Protein AF-A0A8C4J7A1-F1 (afdb_monomer_lite)

Structure (mmCIF, N/CA/C/O backbone):
data_AF-A0A8C4J7A1-F1
#
_entry.id   AF-A0A8C4J7A1-F1
#
loop_
_atom_site.group_PDB
_atom_site.id
_atom_site.type_symbol
_atom_site.label_atom_id
_atom_site.label_alt_id
_atom_site.label_comp_id
_atom_site.label_asym_id
_atom_site.label_entity_id
_atom_site.label_seq_id
_atom_site.pdbx_PDB_ins_code
_atom_site.Cartn_x
_atom_site.Cartn_y
_atom_site.Cartn_z
_atom_site.occupancy
_atom_site.B_iso_or_equiv
_atom_site.auth_seq_id
_atom_site.auth_comp_id
_atom_site.auth_asym_id
_atom_site.auth_atom_id
_atom_site.pdbx_PDB_model_num
ATOM 1 N N . MET A 1 1 ? -33.207 -22.620 -54.381 1.00 36.66 1 MET A N 1
ATOM 2 C CA . MET A 1 1 ? -31.748 -22.823 -54.533 1.00 36.66 1 MET A CA 1
ATOM 3 C C . MET A 1 1 ? -31.022 -21.572 -54.020 1.00 36.66 1 MET A C 1
ATOM 5 O O . MET A 1 1 ? -30.659 -20.717 -54.812 1.00 36.66 1 MET A O 1
ATOM 9 N N . ALA A 1 2 ? -30.916 -21.381 -52.695 1.00 40.78 2 ALA A N 1
ATOM 10 C CA . ALA A 1 2 ? -30.332 -20.157 -52.114 1.00 40.78 2 ALA A CA 1
ATOM 11 C C . ALA A 1 2 ? -29.766 -20.334 -50.682 1.00 40.78 2 ALA A C 1
ATOM 13 O O . ALA A 1 2 ? -29.866 -19.424 -49.867 1.00 40.78 2 ALA A O 1
ATOM 14 N N . GLU A 1 3 ? -29.143 -21.475 -50.361 1.00 38.41 3 GLU A N 1
ATOM 15 C CA . GLU A 1 3 ? -28.539 -21.726 -49.029 1.00 38.41 3 GLU A CA 1
ATOM 16 C C . GLU A 1 3 ? -27.017 -21.979 -49.052 1.00 38.41 3 GLU A C 1
ATOM 18 O O . GLU A 1 3 ? -26.428 -22.391 -48.063 1.00 38.41 3 GLU A O 1
ATOM 23 N N . GLY A 1 4 ? -26.330 -21.675 -50.159 1.00 43.06 4 GLY A N 1
ATOM 24 C CA . GLY A 1 4 ? -24.898 -21.989 -50.315 1.00 43.06 4 GLY A CA 1
ATOM 25 C C . GLY A 1 4 ? -23.891 -20.903 -49.905 1.00 43.06 4 GLY A C 1
ATOM 26 O O . GLY A 1 4 ? -22.694 -21.161 -49.939 1.00 43.06 4 GLY A O 1
ATOM 27 N N . LYS A 1 5 ? -24.313 -19.675 -49.556 1.00 44.91 5 LYS A N 1
ATOM 28 C CA . LYS A 1 5 ? -23.381 -18.524 -49.424 1.00 44.91 5 LYS A CA 1
ATOM 29 C C . LYS A 1 5 ? -23.186 -17.958 -48.010 1.00 44.91 5 LYS A C 1
ATOM 31 O O . LYS A 1 5 ? -22.292 -17.139 -47.823 1.00 44.91 5 LYS A O 1
ATOM 36 N N . LYS A 1 6 ? -23.959 -18.390 -47.004 1.00 44.28 6 LYS A N 1
ATOM 37 C CA . LYS A 1 6 ? -23.909 -17.803 -45.644 1.00 44.28 6 LYS A CA 1
ATOM 38 C C . LYS A 1 6 ? -22.897 -18.464 -44.686 1.00 44.28 6 LYS A C 1
ATOM 40 O O . LYS A 1 6 ? -22.561 -17.860 -43.676 1.00 44.28 6 LYS A O 1
ATOM 45 N N . HIS A 1 7 ? -22.354 -19.643 -45.013 1.00 50.66 7 HIS A N 1
ATOM 46 C CA . HIS A 1 7 ? -21.457 -20.405 -44.121 1.00 50.66 7 HIS A CA 1
ATOM 47 C C . HIS A 1 7 ? -19.951 -20.306 -44.433 1.00 50.66 7 HIS A C 1
ATOM 49 O O . HIS A 1 7 ? -19.137 -20.670 -43.589 1.00 50.66 7 HIS A O 1
ATOM 55 N N . PHE A 1 8 ? -19.556 -19.803 -45.606 1.00 50.25 8 PHE A N 1
ATOM 56 C CA . PHE A 1 8 ? -18.146 -19.799 -46.024 1.00 50.25 8 PHE A CA 1
ATOM 57 C C . PHE A 1 8 ? -17.342 -18.607 -45.475 1.00 50.25 8 PHE A C 1
ATOM 59 O O . PHE A 1 8 ? -16.159 -18.733 -45.174 1.00 50.25 8 PHE A O 1
ATOM 66 N N . TRP A 1 9 ? -17.983 -17.448 -45.302 1.00 51.00 9 TRP A N 1
ATOM 67 C CA . TRP A 1 9 ? -17.280 -16.193 -45.005 1.00 51.00 9 TRP A CA 1
ATOM 68 C C . TRP A 1 9 ? -16.950 -15.970 -43.525 1.00 51.00 9 TRP A C 1
ATOM 70 O O . TRP A 1 9 ? -15.964 -15.304 -43.228 1.00 51.00 9 TRP A O 1
ATOM 80 N N . GLY A 1 10 ? -17.715 -16.541 -42.590 1.00 58.88 10 GLY A N 1
ATOM 81 C CA . GLY A 1 10 ? -17.457 -16.386 -41.149 1.00 58.88 10 GLY A CA 1
ATOM 82 C C . GLY A 1 10 ? -16.081 -16.918 -40.712 1.00 58.88 10 GLY A C 1
ATOM 83 O O . GLY A 1 10 ? -15.334 -16.203 -40.049 1.00 58.88 10 GLY A O 1
ATOM 84 N N . PRO A 1 11 ? -15.688 -18.134 -41.128 1.00 54.44 11 PRO A N 1
ATOM 85 C CA . PRO A 1 11 ? -14.370 -18.680 -40.812 1.00 54.44 11 PRO A CA 1
ATOM 86 C C . PRO A 1 11 ? -13.204 -17.964 -41.529 1.00 54.44 11 PRO A C 1
ATOM 88 O O . PRO A 1 11 ? -12.112 -17.870 -40.974 1.00 54.44 11 PRO A O 1
ATOM 91 N N . VAL A 1 12 ? -13.433 -17.411 -42.728 1.00 59.62 12 VAL A N 1
ATOM 92 C CA . VAL A 1 12 ? -12.446 -16.602 -43.475 1.00 59.62 12 VAL A CA 1
ATOM 93 C C . VAL A 1 12 ? -12.246 -15.223 -42.828 1.00 59.62 12 VAL A C 1
ATOM 95 O O . VAL A 1 12 ? -11.119 -14.741 -42.764 1.00 59.62 12 VAL A O 1
ATOM 98 N N . ALA A 1 13 ? -13.297 -14.621 -42.262 1.00 61.12 13 ALA A N 1
ATOM 99 C CA . ALA A 1 13 ? -13.211 -13.345 -41.545 1.00 61.12 13 ALA A CA 1
ATOM 100 C C . ALA A 1 13 ? -12.326 -13.411 -40.281 1.00 61.12 13 ALA A C 1
ATOM 102 O O . ALA A 1 13 ? -11.710 -12.414 -39.908 1.00 61.12 13 ALA A O 1
ATOM 103 N N . ASN A 1 14 ? -12.190 -14.588 -39.657 1.00 66.38 14 ASN A N 1
ATOM 104 C CA . ASN A 1 14 ? -11.342 -14.768 -38.473 1.00 66.38 14 ASN A CA 1
ATOM 105 C C . ASN A 1 14 ? -9.835 -14.657 -38.774 1.00 66.38 14 ASN A C 1
ATOM 107 O O . ASN A 1 14 ? -9.063 -14.357 -37.865 1.00 66.38 14 ASN A O 1
ATOM 111 N N . TRP A 1 15 ? -9.410 -14.801 -40.037 1.00 71.12 15 TRP A N 1
ATOM 112 C CA . TRP A 1 15 ? -8.002 -14.648 -40.438 1.00 71.12 15 TRP A CA 1
ATOM 113 C C . TRP A 1 15 ? -7.491 -13.201 -40.405 1.00 71.12 15 TRP A C 1
ATOM 115 O O . TRP A 1 15 ? -6.282 -12.984 -40.491 1.00 71.12 15 TRP A O 1
ATOM 125 N N . GLY A 1 16 ? -8.370 -12.212 -40.213 1.00 72.56 16 GLY A N 1
ATOM 126 C CA . GLY A 1 16 ? -7.963 -10.812 -40.074 1.00 72.56 16 GLY A CA 1
ATOM 127 C C . GLY A 1 16 ? -7.001 -10.575 -38.903 1.00 72.56 16 GLY A C 1
ATOM 128 O O . GLY A 1 16 ? -6.047 -9.814 -39.045 1.00 72.56 16 GLY A O 1
ATOM 129 N N . LEU A 1 17 ? -7.196 -11.270 -37.775 1.00 69.31 17 LEU A N 1
ATOM 130 C CA . LEU A 1 17 ? -6.336 -11.144 -36.591 1.00 69.31 17 LEU A CA 1
ATOM 131 C C . LEU A 1 17 ? -4.921 -11.719 -36.821 1.00 69.31 17 LEU A C 1
ATOM 133 O O . LEU A 1 17 ? -3.959 -10.982 -36.601 1.00 69.31 17 LEU A O 1
ATOM 137 N N . PRO A 1 18 ? -4.749 -12.960 -37.327 1.00 74.25 18 PRO A N 1
ATOM 138 C CA . PRO A 1 18 ? -3.436 -13.474 -37.721 1.00 74.25 18 PRO A CA 1
ATOM 139 C C . PRO A 1 18 ? -2.710 -12.599 -38.742 1.00 74.25 18 PRO A C 1
ATOM 141 O O . PRO A 1 18 ? -1.517 -12.355 -38.597 1.00 74.25 18 PRO A O 1
ATOM 144 N N . ILE A 1 19 ? -3.415 -12.101 -39.763 1.00 77.56 19 ILE A N 1
ATOM 145 C CA . ILE A 1 19 ? -2.811 -11.260 -40.805 1.00 77.56 19 ILE A CA 1
ATOM 146 C C . ILE A 1 19 ? -2.353 -9.920 -40.217 1.00 77.56 19 ILE A C 1
ATOM 148 O O . ILE A 1 19 ? -1.247 -9.471 -40.514 1.00 77.56 19 ILE A O 1
ATOM 152 N N . ALA A 1 20 ? -3.155 -9.302 -39.346 1.00 74.44 20 ALA A N 1
ATOM 153 C CA . ALA A 1 20 ? -2.764 -8.086 -38.637 1.00 74.44 20 ALA A CA 1
ATOM 154 C C . ALA A 1 20 ? -1.543 -8.323 -37.733 1.00 74.44 20 ALA A C 1
ATOM 156 O O . ALA A 1 20 ? -0.592 -7.546 -37.781 1.00 74.44 20 ALA A O 1
ATOM 157 N N . ALA A 1 21 ? -1.523 -9.432 -36.984 1.00 70.88 21 ALA A N 1
ATOM 158 C CA . ALA A 1 21 ? -0.388 -9.811 -36.145 1.00 70.88 21 ALA A CA 1
ATOM 159 C C . ALA A 1 21 ? 0.887 -10.048 -36.975 1.00 70.88 21 ALA A C 1
ATOM 161 O O . ALA A 1 21 ? 1.970 -9.611 -36.589 1.00 70.88 21 ALA A O 1
ATOM 162 N N . ILE A 1 22 ? 0.769 -10.675 -38.147 1.00 76.44 22 ILE A N 1
ATOM 163 C CA . ILE A 1 22 ? 1.890 -10.863 -39.075 1.00 76.44 22 ILE A CA 1
ATOM 164 C C . ILE A 1 22 ? 2.375 -9.515 -39.625 1.00 76.44 22 ILE A C 1
ATOM 166 O O . ILE A 1 22 ? 3.576 -9.257 -39.645 1.00 76.44 22 ILE A O 1
ATOM 170 N N . ASN A 1 23 ? 1.467 -8.623 -40.023 1.00 79.12 23 ASN A N 1
ATOM 171 C CA . ASN A 1 23 ? 1.826 -7.306 -40.550 1.00 79.12 23 ASN A CA 1
ATOM 172 C C . ASN A 1 23 ? 2.514 -6.420 -39.494 1.00 79.12 23 ASN A C 1
ATOM 174 O O . ASN A 1 23 ? 3.472 -5.704 -39.789 1.00 79.12 23 ASN A O 1
ATOM 178 N N . ASP A 1 24 ? 2.085 -6.522 -38.237 1.00 72.75 24 ASP A N 1
ATOM 179 C CA . ASP A 1 24 ? 2.710 -5.824 -37.113 1.00 72.75 24 ASP A CA 1
ATOM 180 C C . ASP A 1 24 ? 4.142 -6.313 -36.827 1.00 72.75 24 ASP A C 1
ATOM 182 O O . ASP A 1 24 ? 4.922 -5.597 -36.197 1.00 72.75 24 ASP A O 1
ATOM 186 N N . MET A 1 25 ? 4.560 -7.471 -37.361 1.00 72.69 25 MET A N 1
ATOM 187 C CA . MET A 1 25 ? 5.962 -7.898 -37.284 1.00 72.69 25 MET A CA 1
ATOM 188 C C . MET A 1 25 ? 6.910 -6.968 -38.057 1.00 72.69 25 MET A C 1
ATOM 190 O O . MET A 1 25 ? 8.090 -6.906 -37.724 1.00 72.69 25 MET A O 1
ATOM 194 N N . ASN A 1 26 ? 6.430 -6.181 -39.016 1.00 73.12 26 ASN A N 1
ATOM 195 C CA . ASN A 1 26 ? 7.284 -5.243 -39.751 1.00 73.12 26 ASN A CA 1
ATOM 196 C C . ASN A 1 26 ? 7.438 -3.881 -39.052 1.00 73.12 26 ASN A C 1
ATOM 198 O O . ASN A 1 26 ? 8.241 -3.056 -39.480 1.00 73.12 26 ASN A O 1
ATOM 202 N N . LYS A 1 27 ? 6.695 -3.633 -37.966 1.00 74.69 27 LYS A N 1
ATOM 203 C CA . LYS A 1 27 ? 6.732 -2.364 -37.226 1.00 74.69 27 LYS A CA 1
ATOM 204 C C . LYS A 1 27 ? 7.821 -2.358 -36.147 1.00 74.69 27 LYS A C 1
ATOM 206 O O . LYS A 1 27 ? 8.339 -3.405 -35.741 1.00 74.69 27 LYS A O 1
ATOM 211 N N . SER A 1 28 ? 8.172 -1.153 -35.689 1.00 69.81 28 SER A N 1
ATOM 212 C CA . SER A 1 28 ? 9.155 -0.955 -34.617 1.00 69.81 28 SER A CA 1
ATOM 213 C C . SER A 1 28 ? 8.698 -1.642 -33.317 1.00 69.81 28 SER A C 1
ATOM 215 O O . SER A 1 28 ? 7.540 -1.472 -32.919 1.00 69.81 28 SER A O 1
ATOM 217 N N . PRO A 1 29 ? 9.585 -2.381 -32.620 1.00 63.62 29 PRO A N 1
ATOM 218 C CA . PRO A 1 29 ? 9.253 -3.089 -31.383 1.00 63.62 29 PRO A CA 1
ATOM 219 C C . PRO A 1 29 ? 8.868 -2.170 -30.211 1.00 63.62 29 PRO A C 1
ATOM 221 O O . PRO A 1 29 ? 8.326 -2.653 -29.221 1.00 63.62 29 PRO A O 1
ATOM 224 N N . GLU A 1 30 ? 9.091 -0.857 -30.316 1.00 61.03 30 GLU A N 1
ATOM 225 C CA . GLU A 1 30 ? 8.689 0.140 -29.311 1.00 61.03 30 GLU A CA 1
ATOM 226 C C . GLU A 1 30 ? 7.170 0.325 -29.204 1.00 61.03 30 GLU A C 1
ATOM 228 O O . GLU A 1 30 ? 6.658 0.647 -28.133 1.00 61.03 30 GLU A O 1
ATOM 233 N N . ILE A 1 31 ? 6.443 0.083 -30.298 1.00 66.88 31 ILE A N 1
ATOM 234 C CA . ILE A 1 31 ? 4.983 0.252 -30.380 1.00 66.88 31 ILE A CA 1
ATOM 235 C C . ILE A 1 31 ? 4.258 -0.988 -29.814 1.00 66.88 31 ILE A C 1
ATOM 237 O O . ILE A 1 31 ? 3.060 -0.958 -29.531 1.00 66.88 31 ILE A O 1
ATOM 241 N N . ILE A 1 32 ? 4.982 -2.094 -29.602 1.00 66.00 32 ILE A N 1
ATOM 242 C CA . ILE A 1 32 ? 4.418 -3.371 -29.157 1.00 66.00 32 ILE A CA 1
ATOM 243 C C . ILE A 1 32 ? 4.095 -3.313 -27.655 1.00 66.00 32 ILE A C 1
ATOM 245 O O . ILE A 1 32 ? 4.973 -3.305 -26.786 1.00 66.00 32 ILE A O 1
ATOM 249 N N . SER A 1 33 ? 2.800 -3.322 -27.331 1.00 71.75 33 SER A N 1
ATOM 250 C CA . SER A 1 33 ? 2.312 -3.365 -25.951 1.00 71.75 33 SER A CA 1
ATOM 251 C C . SER A 1 33 ? 2.374 -4.786 -25.384 1.00 71.75 33 SER A C 1
ATOM 253 O O . SER A 1 33 ? 1.525 -5.623 -25.676 1.00 71.75 33 SER A O 1
ATOM 255 N N . GLY A 1 34 ? 3.334 -5.051 -24.492 1.00 70.81 34 GLY A N 1
ATOM 256 C CA . GLY A 1 34 ? 3.502 -6.381 -23.884 1.00 70.81 34 GLY A CA 1
ATOM 257 C C . GLY A 1 34 ? 2.278 -6.895 -23.106 1.00 70.81 34 GLY A C 1
ATOM 258 O O . GLY A 1 3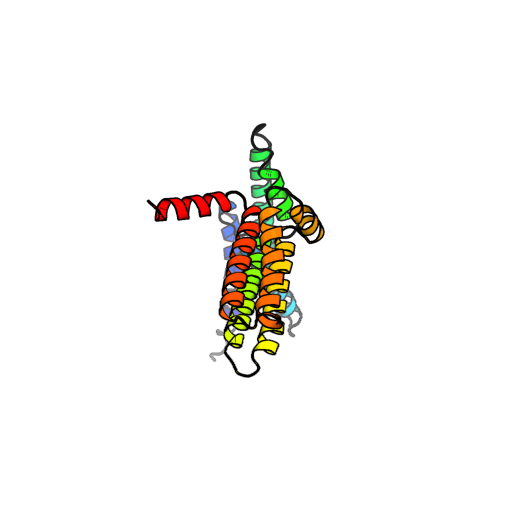4 ? 2.043 -8.099 -23.064 1.00 70.81 34 GLY A O 1
ATOM 259 N N . ARG A 1 35 ? 1.451 -6.000 -22.539 1.00 69.38 35 ARG A N 1
ATOM 260 C CA . ARG A 1 35 ? 0.191 -6.388 -21.868 1.00 69.38 35 ARG A CA 1
ATOM 261 C C . ARG A 1 35 ? -0.854 -6.884 -22.866 1.00 69.38 35 ARG A C 1
ATOM 263 O O . ARG A 1 35 ? -1.588 -7.818 -22.565 1.00 69.38 35 ARG A O 1
ATOM 270 N N . MET A 1 36 ? -0.902 -6.262 -24.043 1.00 76.69 36 MET A N 1
ATOM 271 C CA . MET A 1 36 ? -1.793 -6.662 -25.126 1.00 76.69 36 MET A CA 1
ATOM 272 C C . MET A 1 36 ? -1.356 -8.013 -25.702 1.00 76.69 36 MET A C 1
ATOM 274 O O . MET A 1 36 ? -2.179 -8.916 -25.781 1.00 76.69 36 MET A O 1
ATOM 278 N N . THR A 1 37 ? -0.060 -8.192 -25.987 1.00 77.88 37 THR A N 1
ATOM 279 C CA . THR A 1 37 ? 0.510 -9.462 -26.476 1.00 77.88 37 THR A CA 1
ATOM 280 C C . THR A 1 37 ? 0.190 -10.627 -25.536 1.00 77.88 37 THR A C 1
ATOM 282 O O . THR A 1 37 ? -0.322 -11.652 -25.975 1.00 77.88 37 THR A O 1
ATOM 285 N N . PHE A 1 38 ? 0.390 -10.449 -24.225 1.00 77.06 38 PHE A N 1
ATOM 286 C CA . PHE A 1 38 ? 0.061 -11.477 -23.233 1.00 77.06 38 PHE A CA 1
ATOM 287 C C . PHE A 1 38 ? -1.441 -11.809 -23.194 1.00 77.06 38 PHE A C 1
ATOM 289 O O . PHE A 1 38 ? -1.818 -12.981 -23.196 1.00 77.06 38 PHE A O 1
ATOM 296 N N . ALA A 1 39 ? -2.308 -10.790 -23.210 1.00 76.25 39 ALA A N 1
ATOM 297 C CA . ALA A 1 39 ? -3.756 -10.987 -23.239 1.00 76.25 39 ALA A CA 1
ATOM 298 C C . ALA A 1 39 ? -4.217 -11.736 -24.504 1.00 76.25 39 ALA A C 1
ATOM 300 O O . ALA A 1 39 ? -5.0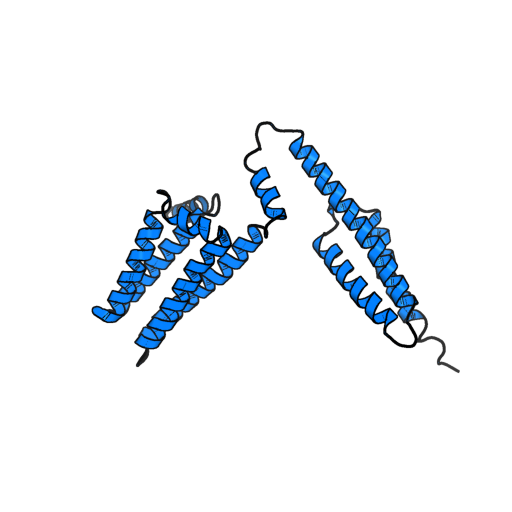51 -12.639 -24.413 1.00 76.25 39 ALA A O 1
ATOM 301 N N . LEU A 1 40 ? -3.644 -11.410 -25.669 1.00 79.00 40 LEU A N 1
ATOM 302 C CA . LEU A 1 40 ? -3.926 -12.089 -26.936 1.00 79.00 40 LEU A CA 1
ATOM 303 C C . LEU A 1 40 ? -3.427 -13.541 -26.960 1.00 79.00 40 LEU A C 1
ATOM 305 O O . LEU A 1 40 ? -4.107 -14.384 -27.553 1.00 79.00 40 LEU A O 1
ATOM 309 N N . CYS A 1 41 ? -2.312 -13.855 -26.294 1.00 82.50 41 CYS A N 1
ATOM 310 C CA . CYS A 1 41 ? -1.854 -15.238 -26.136 1.00 82.50 41 CYS A CA 1
ATOM 311 C C . CYS A 1 41 ? -2.840 -16.062 -25.293 1.00 82.50 41 CYS A C 1
ATOM 313 O O . CYS A 1 41 ? -3.347 -17.096 -25.727 1.00 82.50 41 CYS A O 1
ATOM 315 N N . CYS A 1 42 ? -3.220 -15.564 -24.109 1.00 81.25 42 CYS A N 1
ATOM 316 C CA . CYS A 1 42 ? -4.199 -16.246 -23.253 1.00 81.25 42 CYS A CA 1
ATOM 317 C C . CYS A 1 42 ? -5.557 -16.441 -23.951 1.00 81.25 42 CYS A C 1
ATOM 319 O O . CYS A 1 42 ? -6.185 -17.500 -23.833 1.00 81.25 42 CYS A O 1
ATOM 321 N N . TYR A 1 43 ? -5.998 -15.431 -24.705 1.00 81.69 43 TYR A N 1
ATOM 322 C CA . TYR A 1 43 ? -7.195 -15.507 -25.536 1.00 81.69 43 TYR A CA 1
ATOM 323 C C . TYR A 1 43 ? -7.073 -16.612 -26.599 1.00 81.69 43 TYR A C 1
ATOM 325 O O . TYR A 1 43 ? -7.944 -17.478 -26.690 1.00 81.69 43 TYR A O 1
ATOM 333 N N . SER A 1 44 ? -5.966 -16.652 -27.346 1.00 83.31 44 SER A N 1
ATOM 334 C CA . SER A 1 44 ? -5.748 -17.628 -28.425 1.00 83.31 44 SER A CA 1
ATOM 335 C C . SER A 1 44 ? -5.703 -19.067 -27.910 1.00 83.31 44 SER A C 1
ATOM 337 O O . SER A 1 44 ? -6.378 -19.934 -28.465 1.00 83.31 44 SER A O 1
ATOM 339 N N . LEU A 1 45 ? -5.021 -19.319 -26.789 1.00 86.69 45 LEU A N 1
ATOM 340 C CA . LEU A 1 45 ? -4.965 -20.644 -26.157 1.00 86.69 45 LEU A CA 1
ATOM 341 C C . LEU A 1 45 ? -6.348 -21.149 -25.713 1.00 86.69 45 LEU A C 1
ATOM 343 O O . LEU A 1 45 ? -6.677 -22.328 -25.884 1.00 86.69 45 LEU A O 1
ATOM 347 N N . THR A 1 46 ? -7.184 -20.256 -25.179 1.00 84.00 46 THR A N 1
ATOM 348 C CA . THR A 1 46 ? -8.550 -20.594 -24.750 1.00 84.00 46 THR A CA 1
ATOM 349 C C . THR A 1 46 ? -9.409 -21.016 -25.944 1.00 84.00 46 THR A C 1
ATOM 351 O O . THR A 1 46 ? -10.091 -22.04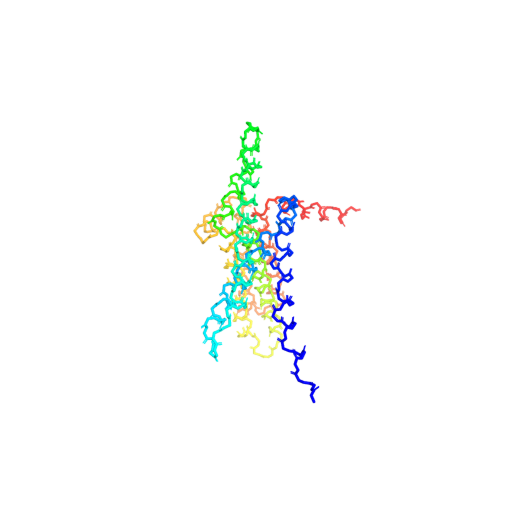5 -25.896 1.00 84.00 46 THR A O 1
ATOM 354 N N . PHE A 1 47 ? -9.324 -20.275 -27.050 1.00 82.19 47 PHE A N 1
ATOM 355 C CA . PHE A 1 47 ? -10.072 -20.579 -28.268 1.00 82.19 47 PHE A CA 1
ATOM 356 C C . PHE A 1 47 ? -9.547 -21.815 -29.006 1.00 82.19 47 PHE A C 1
ATOM 358 O O . PHE A 1 47 ? -10.350 -22.582 -29.536 1.00 82.19 47 PHE A O 1
ATOM 365 N N . MET A 1 48 ? -8.238 -22.086 -28.979 1.00 83.44 48 MET A N 1
ATOM 366 C CA . MET A 1 48 ? -7.676 -23.340 -29.500 1.00 83.44 48 MET A CA 1
ATOM 367 C C . MET A 1 48 ? -8.230 -24.560 -28.754 1.00 83.44 48 MET A C 1
ATOM 369 O O . MET A 1 48 ? -8.623 -25.550 -29.377 1.00 83.44 48 MET A O 1
ATOM 373 N N . ARG A 1 49 ? -8.329 -24.485 -27.419 1.00 84.00 49 ARG A N 1
ATOM 374 C CA . ARG A 1 49 ? -8.933 -25.550 -26.603 1.00 84.00 49 ARG A CA 1
ATOM 375 C C . ARG A 1 49 ? -10.412 -25.749 -26.934 1.00 84.00 49 ARG A C 1
ATOM 377 O O . ARG A 1 49 ? -10.862 -26.890 -27.038 1.00 84.00 49 ARG A O 1
ATOM 384 N N . PHE A 1 50 ? -11.159 -24.659 -27.105 1.00 82.25 50 PHE A N 1
ATOM 385 C CA . PHE A 1 50 ? -12.565 -24.705 -27.507 1.00 82.25 50 PHE A CA 1
ATOM 386 C C . PHE A 1 50 ? -12.741 -25.349 -28.892 1.00 82.25 50 PHE A C 1
ATOM 388 O O . PHE A 1 50 ? -13.505 -26.304 -29.031 1.00 82.25 50 PHE A O 1
ATOM 395 N N . ALA A 1 51 ? -11.964 -24.906 -29.885 1.00 82.44 51 ALA A N 1
ATOM 396 C CA . ALA A 1 51 ? -12.005 -25.403 -31.261 1.00 82.44 51 ALA A CA 1
ATOM 397 C C . ALA A 1 51 ? -11.747 -26.918 -31.368 1.00 82.44 51 ALA A C 1
ATOM 399 O O . ALA A 1 51 ? -12.363 -27.599 -32.190 1.00 82.44 51 ALA A O 1
ATOM 400 N N . TYR A 1 52 ? -10.871 -27.451 -30.510 1.00 80.25 52 TYR A N 1
ATOM 401 C CA . TYR A 1 52 ? -10.574 -28.882 -30.436 1.00 80.25 52 TYR A CA 1
ATOM 402 C C . TYR A 1 52 ? -11.670 -29.704 -29.730 1.00 80.25 52 TYR A C 1
ATOM 404 O O . TYR A 1 52 ? -11.876 -30.877 -30.053 1.00 80.25 52 TYR A O 1
ATOM 412 N N . LYS A 1 53 ? -12.363 -29.116 -28.743 1.00 82.06 53 LYS A N 1
ATOM 413 C CA . LYS A 1 53 ? -13.388 -29.799 -27.933 1.00 82.06 53 LYS A CA 1
ATOM 414 C C . LYS A 1 53 ? -14.758 -29.874 -28.611 1.00 82.06 53 LYS A C 1
ATOM 416 O O . LYS A 1 53 ? -15.453 -30.864 -28.396 1.00 82.06 53 LYS A O 1
ATOM 421 N N . VAL A 1 54 ? -15.138 -28.880 -29.414 1.00 78.44 54 VAL A N 1
ATOM 422 C CA . VAL A 1 54 ? -16.399 -28.892 -30.180 1.00 78.44 54 VAL A CA 1
ATOM 423 C C . VAL A 1 54 ? -16.402 -30.058 -31.179 1.00 78.44 54 VAL A C 1
ATOM 425 O O . VAL A 1 54 ? -15.388 -30.316 -31.824 1.00 78.44 54 VAL A O 1
ATOM 428 N N . GLN A 1 55 ? -17.519 -30.789 -31.283 1.00 79.81 55 GLN A N 1
ATOM 429 C CA . GLN A 1 55 ? -17.713 -31.870 -32.258 1.00 79.81 55 GLN A CA 1
ATOM 430 C C . GLN A 1 55 ? -18.815 -31.485 -33.262 1.00 79.81 55 GLN A C 1
ATOM 432 O O . GLN A 1 55 ? -19.905 -31.125 -32.817 1.00 79.81 55 GLN A O 1
ATOM 437 N N . PRO A 1 56 ? -18.564 -31.573 -34.584 1.00 81.81 56 PRO A N 1
ATOM 438 C CA . PRO A 1 56 ? -17.292 -31.938 -35.222 1.00 81.81 56 PRO A CA 1
ATOM 439 C C . PRO A 1 56 ? -16.193 -30.877 -34.999 1.00 81.81 56 PRO A C 1
ATOM 441 O O . PRO A 1 56 ? -16.483 -29.690 -34.851 1.00 81.81 56 PRO A O 1
ATOM 444 N N . ARG A 1 57 ? -14.924 -31.311 -34.951 1.00 82.19 57 ARG A N 1
ATOM 445 C CA . ARG A 1 57 ? -13.769 -30.445 -34.625 1.00 82.19 57 ARG A CA 1
ATOM 446 C C . ARG A 1 57 ? -13.620 -29.294 -35.618 1.00 82.19 57 ARG A C 1
ATOM 448 O O . ARG A 1 57 ? -13.596 -29.514 -36.828 1.00 82.19 57 ARG A O 1
ATOM 455 N N . ASN A 1 58 ? -13.431 -28.078 -35.105 1.00 81.88 58 ASN A N 1
ATOM 456 C CA . ASN A 1 58 ? -13.274 -26.880 -35.927 1.00 81.88 58 ASN A CA 1
ATOM 457 C C . ASN A 1 58 ? -11.787 -26.560 -36.167 1.00 81.88 58 ASN A C 1
ATOM 459 O O . ASN A 1 58 ? -11.186 -25.721 -35.494 1.00 81.88 58 ASN A O 1
ATOM 463 N N . TRP A 1 59 ? -11.190 -27.245 -37.144 1.00 79.94 59 TRP A N 1
ATOM 464 C CA . TRP A 1 59 ? -9.766 -27.114 -37.478 1.00 79.94 59 TRP A CA 1
ATOM 465 C C . TRP A 1 59 ? -9.372 -25.739 -38.021 1.00 79.94 59 TRP A C 1
ATOM 467 O O . TRP A 1 59 ? -8.237 -25.314 -37.818 1.00 79.94 59 TRP A O 1
ATOM 477 N N . LEU A 1 60 ? -10.291 -25.019 -38.670 1.00 80.56 60 LEU A N 1
ATOM 478 C CA . LEU A 1 60 ? -9.985 -23.698 -39.219 1.00 80.56 60 LEU A CA 1
ATOM 479 C C . LEU A 1 60 ? -9.836 -22.648 -38.110 1.00 80.56 60 LEU A C 1
ATOM 481 O O . LEU A 1 60 ? -8.902 -21.849 -38.132 1.00 80.56 60 LEU A O 1
ATOM 485 N N . LEU A 1 61 ? -10.723 -22.688 -37.108 1.00 78.62 61 LEU A N 1
ATOM 486 C CA . LEU A 1 61 ? -10.616 -21.839 -35.922 1.00 78.62 61 LEU A CA 1
ATOM 487 C C . LEU A 1 61 ? -9.333 -22.158 -35.142 1.00 78.62 61 LEU A C 1
ATOM 489 O O . LEU A 1 61 ? -8.624 -21.248 -34.719 1.00 78.62 61 LEU A O 1
ATOM 493 N N . PHE A 1 62 ? -9.000 -23.446 -35.015 1.00 84.62 62 PHE A N 1
ATOM 494 C CA . PHE A 1 62 ? -7.752 -23.879 -34.391 1.00 84.62 62 PHE A CA 1
ATOM 495 C C . PHE A 1 62 ? -6.519 -23.328 -35.125 1.00 84.62 62 PHE A C 1
ATOM 497 O O . PHE A 1 62 ? -5.658 -22.729 -34.486 1.00 84.62 62 PHE A O 1
ATOM 504 N N . ALA A 1 63 ? -6.455 -23.474 -36.454 1.00 83.75 63 ALA A N 1
ATOM 505 C CA . ALA A 1 63 ? -5.342 -22.982 -37.266 1.00 83.75 63 ALA A CA 1
ATOM 506 C C . ALA A 1 63 ? -5.176 -21.459 -37.158 1.00 83.75 63 ALA A C 1
ATOM 508 O O . ALA A 1 63 ? -4.068 -20.975 -36.955 1.00 83.75 63 ALA A O 1
ATOM 509 N N . CYS A 1 64 ? -6.280 -20.712 -37.201 1.00 84.19 64 CYS A N 1
ATOM 510 C CA . CYS A 1 64 ? -6.278 -19.261 -37.042 1.00 84.19 64 CYS A CA 1
ATOM 511 C C . CYS A 1 64 ? -5.656 -18.825 -35.703 1.00 84.19 64 CYS A C 1
ATOM 513 O O . CYS A 1 64 ? -4.737 -18.006 -35.673 1.00 84.19 64 CYS A O 1
ATOM 515 N N . HIS A 1 65 ? -6.114 -19.386 -34.581 1.00 84.88 65 HIS A N 1
ATOM 516 C CA . HIS A 1 65 ? -5.566 -19.026 -33.270 1.00 84.88 65 HIS A CA 1
ATOM 517 C C . HIS A 1 65 ? -4.143 -19.543 -33.057 1.00 84.88 65 HIS A C 1
ATOM 519 O O . HIS A 1 65 ? -3.362 -18.862 -32.401 1.00 84.88 65 HIS A O 1
ATOM 525 N N . PHE A 1 66 ? -3.778 -20.676 -33.660 1.00 87.50 66 PHE A N 1
ATOM 526 C CA . PHE A 1 66 ? -2.403 -21.166 -33.652 1.00 87.50 66 PHE A CA 1
ATOM 527 C C . PHE A 1 66 ? -1.454 -20.205 -34.381 1.00 87.50 66 PHE A C 1
ATOM 529 O O . PHE A 1 66 ? -0.406 -19.850 -33.848 1.00 87.50 66 PHE A O 1
ATOM 536 N N . THR A 1 67 ? -1.829 -19.714 -35.566 1.00 84.94 67 THR A N 1
ATOM 537 C CA . THR A 1 67 ? -1.026 -18.719 -36.293 1.00 84.94 67 THR A CA 1
ATOM 538 C C . THR A 1 67 ? -0.926 -17.398 -35.527 1.00 84.94 67 THR A C 1
ATOM 540 O O . THR A 1 67 ? 0.156 -16.815 -35.466 1.00 84.94 67 THR A O 1
ATOM 543 N N . ASN A 1 68 ? -2.017 -16.939 -34.900 1.00 83.94 68 ASN A N 1
ATOM 544 C CA . ASN A 1 68 ? -1.982 -15.746 -34.051 1.00 83.94 68 ASN A CA 1
ATOM 545 C C . ASN A 1 68 ? -1.063 -15.936 -32.831 1.00 83.94 68 ASN A C 1
ATOM 547 O O . ASN A 1 68 ? -0.267 -15.052 -32.535 1.00 83.94 68 ASN A O 1
ATOM 551 N N . GLU A 1 69 ? -1.121 -17.092 -32.166 1.00 85.38 69 GLU A N 1
ATOM 552 C CA . GLU A 1 69 ? -0.251 -17.428 -31.032 1.00 85.38 69 GLU A CA 1
ATOM 553 C C . GLU A 1 69 ? 1.229 -17.372 -31.427 1.00 85.38 69 GLU A C 1
ATOM 555 O O . GLU A 1 69 ? 2.023 -16.692 -30.779 1.00 85.38 69 GLU A O 1
ATOM 560 N N . VAL A 1 70 ? 1.599 -18.012 -32.540 1.00 86.12 70 VAL A N 1
ATOM 561 C CA . VAL A 1 70 ? 2.979 -17.999 -33.048 1.00 86.12 70 VAL A CA 1
ATOM 562 C C . VAL A 1 70 ? 3.441 -16.572 -33.360 1.00 86.12 70 VAL A C 1
ATOM 564 O O . VAL A 1 70 ? 4.541 -16.182 -32.963 1.00 86.12 70 VAL A O 1
ATOM 567 N N . ALA A 1 71 ? 2.604 -15.763 -34.015 1.00 83.38 71 ALA A N 1
ATOM 568 C CA . ALA A 1 71 ? 2.934 -14.372 -34.323 1.00 83.38 71 ALA A CA 1
ATOM 569 C C . ALA A 1 71 ? 3.130 -13.524 -33.049 1.00 83.38 71 ALA A C 1
ATOM 571 O O . ALA A 1 71 ? 4.107 -12.777 -32.951 1.00 83.38 71 ALA A O 1
ATOM 572 N N . GLN A 1 72 ? 2.256 -13.674 -32.048 1.00 82.25 72 GLN A N 1
ATOM 573 C CA . GLN A 1 72 ? 2.356 -12.956 -30.771 1.00 82.25 72 GLN A CA 1
ATOM 574 C C . GLN A 1 72 ? 3.597 -13.377 -29.968 1.00 82.25 72 GLN A C 1
ATOM 576 O O . GLN A 1 72 ? 4.272 -12.521 -29.394 1.00 82.25 72 GLN A O 1
ATOM 581 N N . LEU A 1 73 ? 3.968 -14.662 -29.980 1.00 82.31 73 LEU A N 1
ATOM 582 C CA . LEU A 1 73 ? 5.192 -15.149 -29.334 1.00 82.31 73 LEU A CA 1
ATOM 583 C C . LEU A 1 73 ? 6.458 -14.574 -29.986 1.00 82.31 73 LEU A C 1
ATOM 585 O O . LEU A 1 73 ? 7.378 -14.154 -29.282 1.00 82.31 73 LEU A O 1
ATOM 589 N N . ILE A 1 74 ? 6.495 -14.481 -31.320 1.00 83.62 74 ILE A N 1
ATOM 590 C CA . ILE A 1 74 ? 7.611 -13.860 -32.052 1.00 83.62 74 ILE A CA 1
ATOM 591 C C . ILE A 1 74 ? 7.712 -12.364 -31.721 1.00 83.62 74 ILE A C 1
ATOM 593 O O . ILE A 1 74 ? 8.804 -11.857 -31.445 1.00 83.62 74 ILE A O 1
ATOM 597 N N . GLN A 1 75 ? 6.586 -11.646 -31.702 1.00 79.25 75 GLN A N 1
ATOM 598 C CA . GLN A 1 75 ? 6.543 -10.236 -31.304 1.00 79.25 75 GLN A CA 1
ATOM 599 C C . GLN A 1 75 ? 6.986 -10.030 -29.850 1.00 79.25 75 GLN A C 1
ATOM 601 O O . GLN A 1 75 ? 7.787 -9.134 -29.571 1.00 79.25 75 GLN A O 1
ATOM 606 N N . GLY A 1 76 ? 6.534 -10.891 -28.935 1.00 77.38 76 GLY A N 1
ATOM 607 C CA . GLY A 1 76 ? 6.965 -10.904 -27.539 1.00 77.38 76 GLY A CA 1
ATOM 608 C C . GLY A 1 76 ? 8.471 -11.132 -27.401 1.00 77.38 76 GLY A C 1
ATOM 609 O O . GLY A 1 76 ? 9.144 -10.389 -26.688 1.00 77.38 76 GLY A O 1
ATOM 610 N N . GLY A 1 77 ? 9.030 -12.085 -28.153 1.00 79.75 77 GLY A N 1
ATOM 611 C CA . GLY A 1 77 ? 10.472 -12.338 -28.197 1.00 79.75 77 GLY A CA 1
ATOM 612 C C . GLY A 1 77 ? 11.274 -11.129 -28.689 1.00 79.75 77 GLY A C 1
ATOM 613 O O . GLY A 1 77 ? 12.272 -10.749 -28.071 1.00 79.75 77 GLY A O 1
ATOM 614 N N . ARG A 1 78 ? 10.811 -10.458 -29.753 1.00 79.25 78 ARG A N 1
ATOM 615 C CA . ARG A 1 78 ? 11.431 -9.221 -30.265 1.00 79.25 78 ARG A CA 1
ATOM 616 C C . ARG A 1 78 ? 11.379 -8.081 -29.249 1.00 79.25 78 ARG A C 1
ATOM 618 O O . ARG A 1 78 ? 12.367 -7.366 -29.095 1.00 79.25 78 ARG A O 1
ATOM 625 N N . LEU A 1 79 ? 10.269 -7.940 -28.526 1.00 76.62 79 LEU A N 1
ATOM 626 C CA . LEU A 1 79 ? 10.123 -6.946 -27.464 1.00 76.62 79 LEU A CA 1
ATOM 627 C C . LEU A 1 79 ? 11.091 -7.205 -26.301 1.00 76.62 79 LEU A C 1
ATOM 629 O O . LEU A 1 79 ? 11.713 -6.267 -25.802 1.00 76.62 79 LEU A O 1
ATOM 633 N N . ILE A 1 80 ? 11.234 -8.463 -25.876 1.00 74.69 80 ILE A N 1
ATOM 634 C CA . ILE A 1 80 ? 12.179 -8.853 -24.820 1.00 74.69 80 ILE A CA 1
ATOM 635 C C . ILE A 1 80 ? 13.606 -8.536 -25.261 1.00 74.69 80 ILE A C 1
ATOM 637 O O . ILE A 1 80 ? 14.332 -7.873 -24.525 1.00 74.69 80 ILE A O 1
ATOM 641 N N . LYS A 1 81 ? 13.987 -8.929 -26.483 1.00 76.19 81 LYS A N 1
ATOM 642 C CA . LYS A 1 81 ? 15.315 -8.640 -27.035 1.00 76.19 81 LYS A CA 1
ATOM 643 C C . LYS A 1 81 ? 15.600 -7.135 -27.074 1.00 76.19 81 LYS A C 1
ATOM 645 O O . LYS A 1 81 ? 16.638 -6.709 -26.580 1.00 76.19 81 LYS A O 1
ATOM 650 N N . TYR A 1 82 ? 14.657 -6.329 -27.565 1.00 71.94 82 TYR A N 1
ATOM 651 C CA . TYR A 1 82 ? 14.783 -4.868 -27.584 1.00 71.94 82 TYR A CA 1
ATOM 652 C C . TYR A 1 82 ? 14.955 -4.280 -26.171 1.00 71.94 82 TYR A C 1
ATOM 654 O O . TYR A 1 82 ? 15.842 -3.456 -25.949 1.00 71.94 82 TYR A O 1
ATOM 662 N N . ARG A 1 83 ? 14.159 -4.725 -25.186 1.00 75.12 83 ARG A N 1
ATOM 663 C CA . ARG A 1 83 ? 14.300 -4.269 -23.789 1.00 75.12 83 ARG A CA 1
ATOM 664 C C . ARG A 1 83 ? 15.645 -4.669 -23.189 1.00 75.12 83 ARG A C 1
ATOM 666 O O . ARG A 1 83 ? 16.246 -3.853 -22.501 1.00 75.12 83 ARG A O 1
ATOM 673 N N . MET A 1 84 ? 16.124 -5.879 -23.471 1.00 67.12 84 MET A N 1
ATOM 674 C CA . MET A 1 84 ? 17.422 -6.370 -23.003 1.00 67.12 84 MET A CA 1
ATOM 675 C C . MET A 1 84 ? 18.587 -5.602 -23.628 1.00 67.12 84 MET A C 1
ATOM 677 O O . MET A 1 84 ? 19.540 -5.275 -22.933 1.00 67.12 84 MET A O 1
ATOM 681 N N . GLU A 1 85 ? 18.520 -5.271 -24.917 1.00 70.25 85 GLU A N 1
ATOM 682 C CA . GLU A 1 85 ? 19.543 -4.464 -25.591 1.00 70.25 85 GLU A CA 1
ATOM 683 C C . GLU A 1 85 ? 19.534 -3.008 -25.123 1.00 70.25 85 GLU A C 1
ATOM 685 O O . GLU A 1 85 ? 20.597 -2.411 -24.958 1.00 70.25 85 GLU A O 1
ATOM 690 N N . LYS A 1 86 ? 18.350 -2.435 -24.876 1.00 69.00 86 LYS A N 1
ATOM 691 C CA . LYS A 1 86 ? 18.211 -1.111 -24.261 1.00 69.00 86 LYS A CA 1
ATOM 692 C C . LYS A 1 86 ? 18.790 -1.104 -22.847 1.00 69.00 86 LYS A C 1
ATOM 694 O O . LYS A 1 86 ? 19.581 -0.225 -22.530 1.00 69.00 86 LYS A O 1
ATOM 699 N N . LEU A 1 87 ? 18.462 -2.114 -22.041 1.00 56.53 87 LEU A N 1
ATOM 700 C CA . LEU A 1 87 ? 19.035 -2.316 -20.712 1.00 56.53 87 LEU A CA 1
ATOM 701 C C . LEU A 1 87 ? 20.557 -2.460 -20.790 1.00 56.53 87 LEU A C 1
ATOM 703 O O . LEU A 1 87 ? 21.262 -1.787 -20.059 1.00 56.53 87 LEU A O 1
ATOM 707 N N . ARG A 1 88 ? 21.075 -3.274 -21.714 1.00 63.72 88 ARG A N 1
ATOM 708 C CA . ARG A 1 88 ? 22.517 -3.463 -21.910 1.00 63.72 88 ARG A CA 1
ATOM 709 C C . ARG A 1 88 ? 23.232 -2.170 -22.295 1.00 63.72 88 ARG A C 1
ATOM 711 O O . ARG A 1 88 ? 24.332 -1.957 -21.810 1.00 63.72 88 ARG A O 1
ATOM 718 N N . ARG A 1 89 ? 22.624 -1.324 -23.136 1.00 61.47 89 ARG A N 1
ATOM 719 C CA . ARG A 1 89 ? 23.177 -0.008 -23.502 1.00 61.47 89 ARG A CA 1
ATOM 720 C C . ARG A 1 89 ? 23.238 0.950 -22.314 1.00 61.47 89 ARG A C 1
ATOM 722 O O . ARG A 1 89 ? 24.243 1.632 -22.166 1.00 61.47 89 ARG A O 1
ATOM 729 N N . VAL A 1 90 ? 22.203 0.948 -21.472 1.00 54.72 90 VAL A N 1
ATOM 730 C CA . VAL A 1 90 ? 22.186 1.688 -20.197 1.00 54.72 90 VAL A CA 1
ATOM 731 C C . VAL A 1 90 ? 23.252 1.138 -19.239 1.00 54.72 90 VAL A C 1
ATOM 733 O O . VAL A 1 90 ? 24.021 1.903 -18.682 1.00 54.72 90 VAL A O 1
ATOM 736 N N . LEU A 1 91 ? 23.382 -0.188 -19.119 1.00 51.16 91 LEU A N 1
ATOM 737 C CA . LEU A 1 91 ? 24.416 -0.835 -18.298 1.00 51.16 91 LEU A CA 1
ATOM 738 C C . LEU A 1 91 ? 25.848 -0.552 -18.787 1.00 51.16 91 LEU A C 1
ATOM 740 O O . LEU A 1 9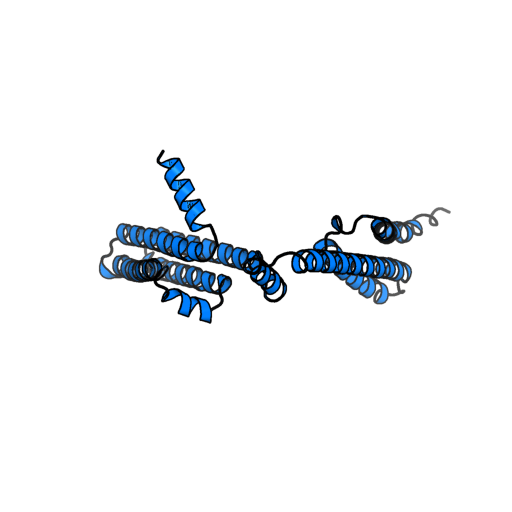1 ? 26.763 -0.494 -17.979 1.00 51.16 91 LEU A O 1
ATOM 744 N N . SER A 1 92 ? 26.068 -0.433 -20.102 1.00 56.12 92 SER A N 1
ATOM 745 C CA . SER A 1 92 ? 27.406 -0.247 -20.687 1.00 56.12 92 SER A CA 1
ATOM 746 C C . SER A 1 92 ? 27.930 1.187 -20.630 1.00 56.12 92 SER A C 1
ATOM 748 O O . SER A 1 92 ? 29.064 1.426 -21.032 1.00 56.12 92 SER A O 1
ATOM 750 N N . GLY A 1 93 ? 27.116 2.139 -20.183 1.00 56.91 93 GLY A N 1
ATOM 751 C CA . GLY A 1 93 ? 27.531 3.523 -20.035 1.00 56.91 93 GLY A CA 1
ATOM 752 C C . GLY A 1 93 ? 26.934 4.126 -18.781 1.00 56.91 93 GLY A C 1
ATOM 753 O O . GLY A 1 93 ? 25.929 4.804 -18.912 1.00 56.91 93 GLY A O 1
ATOM 754 N N . GLN A 1 94 ? 27.544 3.875 -17.616 1.00 47.53 94 GLN A N 1
ATOM 755 C CA . GLN A 1 94 ? 27.760 4.868 -16.550 1.00 47.53 94 GLN A CA 1
ATOM 756 C C . GLN A 1 94 ? 28.295 4.233 -15.259 1.00 47.53 94 GLN A C 1
ATOM 758 O O . GLN A 1 94 ? 27.636 3.392 -14.655 1.00 47.53 94 GLN A O 1
ATOM 763 N N . ASP A 1 95 ? 29.426 4.769 -14.796 1.00 42.47 95 ASP A N 1
ATOM 764 C CA . ASP A 1 95 ? 29.910 4.712 -13.411 1.00 42.47 95 ASP A CA 1
ATOM 765 C C . ASP A 1 95 ? 29.150 5.692 -12.472 1.00 42.47 95 ASP A C 1
ATOM 767 O O . ASP A 1 95 ? 29.556 5.880 -11.334 1.00 42.47 95 ASP A O 1
ATOM 771 N N . ASP A 1 96 ? 28.026 6.301 -12.890 1.00 44.62 96 ASP A N 1
ATOM 772 C CA . ASP A 1 96 ? 27.345 7.365 -12.116 1.00 44.62 96 ASP A CA 1
ATOM 773 C C . ASP A 1 96 ? 25.846 7.117 -11.788 1.00 44.62 96 ASP A C 1
ATOM 775 O O . ASP A 1 96 ? 25.241 7.901 -11.058 1.00 44.62 96 ASP A O 1
ATOM 779 N N . GLU A 1 97 ? 25.207 6.034 -12.262 1.00 45.97 97 GLU A N 1
ATOM 780 C CA . GLU A 1 97 ? 23.741 5.803 -12.123 1.00 45.97 97 GLU A CA 1
ATOM 781 C C . GLU A 1 97 ? 23.341 4.531 -11.326 1.00 45.97 97 GLU A C 1
ATOM 783 O O . GLU A 1 97 ? 22.199 4.060 -11.374 1.00 45.97 97 GLU A O 1
ATOM 788 N N . GLU A 1 98 ? 24.256 3.953 -10.542 1.00 45.81 98 GLU A N 1
ATOM 789 C CA . GLU A 1 98 ? 24.102 2.612 -9.938 1.00 45.81 98 GLU A CA 1
ATOM 790 C C . GLU A 1 98 ? 22.953 2.489 -8.903 1.00 45.81 98 GLU A C 1
ATOM 792 O O . GLU A 1 98 ? 22.398 1.409 -8.668 1.00 45.81 98 GLU A O 1
ATOM 797 N N . GLN A 1 99 ? 22.509 3.601 -8.310 1.00 37.41 99 GLN A N 1
ATOM 798 C CA . GLN A 1 99 ? 21.545 3.577 -7.202 1.00 37.41 99 GLN A CA 1
ATOM 799 C C . GLN A 1 99 ? 20.068 3.579 -7.648 1.00 37.41 99 GLN A C 1
ATOM 801 O O . GLN A 1 99 ? 19.194 3.135 -6.901 1.00 37.41 99 GLN A O 1
ATOM 806 N N . GLY A 1 100 ? 19.770 4.028 -8.874 1.00 45.69 100 GLY A N 1
ATOM 807 C CA . GLY A 1 100 ? 18.401 4.082 -9.411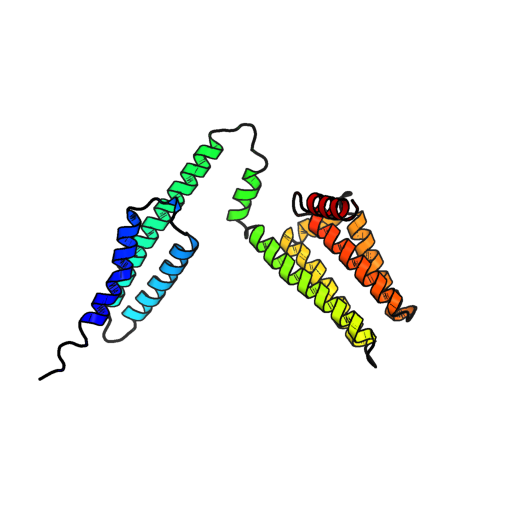 1.00 45.69 100 GLY A CA 1
ATOM 808 C C . GLY A 1 100 ? 17.954 2.798 -10.120 1.00 45.69 100 GLY A C 1
ATOM 809 O O . GLY A 1 100 ? 16.775 2.433 -10.091 1.00 45.69 100 GLY A O 1
ATOM 810 N N . LEU A 1 101 ? 18.896 2.081 -10.737 1.00 42.06 101 LEU A N 1
ATOM 811 C CA . LEU A 1 101 ? 18.615 0.948 -11.623 1.00 42.06 101 LEU A CA 1
ATOM 812 C C . LEU A 1 101 ? 18.373 -0.367 -10.862 1.00 42.06 101 LEU A C 1
ATOM 814 O O . LEU A 1 101 ? 17.499 -1.155 -11.232 1.00 42.06 101 LEU A O 1
ATOM 818 N N . THR A 1 102 ? 19.090 -0.588 -9.757 1.00 50.50 102 THR A N 1
ATOM 819 C CA . THR A 1 102 ? 18.891 -1.761 -8.884 1.00 50.50 102 THR A CA 1
ATOM 820 C C . THR A 1 102 ? 17.459 -1.818 -8.338 1.00 50.50 102 THR A C 1
ATOM 822 O O . THR A 1 102 ? 16.859 -2.894 -8.281 1.00 50.50 102 THR A O 1
ATOM 825 N N . ALA A 1 103 ? 16.860 -0.656 -8.052 1.00 48.72 103 ALA A N 1
ATOM 826 C CA . ALA A 1 103 ? 15.467 -0.531 -7.632 1.00 48.72 103 ALA A CA 1
ATOM 827 C C . ALA A 1 103 ? 14.465 -0.947 -8.728 1.00 48.72 103 ALA A C 1
ATOM 829 O O . ALA A 1 103 ? 13.480 -1.613 -8.418 1.00 48.72 103 ALA A O 1
ATOM 830 N N . GLN A 1 104 ? 14.721 -0.623 -10.003 1.00 47.53 104 GLN A N 1
ATOM 831 C CA . GLN A 1 104 ? 13.835 -0.986 -11.122 1.00 47.53 104 GLN A CA 1
ATOM 832 C C . GLN A 1 104 ? 13.918 -2.472 -11.513 1.00 47.53 104 GLN A C 1
ATOM 834 O O . GLN A 1 104 ? 12.921 -3.055 -11.937 1.00 47.53 104 GLN A O 1
ATOM 839 N N . VAL A 1 105 ? 15.081 -3.112 -11.357 1.00 48.28 105 VAL A N 1
ATOM 840 C CA . VAL A 1 105 ? 15.273 -4.536 -11.705 1.00 48.28 105 VAL A CA 1
ATOM 841 C C . VAL A 1 105 ? 14.713 -5.471 -10.622 1.00 48.28 105 VAL A C 1
ATOM 843 O O . VAL A 1 105 ? 14.100 -6.496 -10.939 1.00 48.28 105 VAL A O 1
ATOM 846 N N . LEU A 1 106 ? 14.820 -5.090 -9.344 1.00 50.00 106 LEU A N 1
ATOM 847 C CA . LEU A 1 106 ? 14.121 -5.765 -8.238 1.00 50.00 106 LEU A CA 1
ATOM 848 C C . LEU A 1 106 ? 12.586 -5.655 -8.363 1.00 50.00 106 LEU A C 1
ATOM 850 O O . LEU A 1 106 ? 11.854 -6.549 -7.924 1.00 50.00 106 LEU A O 1
ATOM 854 N N . ASP A 1 107 ? 12.106 -4.599 -9.026 1.00 48.41 107 ASP A N 1
ATOM 855 C CA . ASP A 1 107 ? 10.687 -4.340 -9.287 1.00 48.41 107 ASP A CA 1
ATOM 856 C C . ASP A 1 107 ? 10.033 -5.348 -10.238 1.00 48.41 107 ASP A C 1
ATOM 858 O O . ASP A 1 107 ? 8.852 -5.680 -10.115 1.00 48.41 107 ASP A O 1
ATOM 862 N N . ALA A 1 108 ? 10.813 -5.864 -11.188 1.00 50.94 108 ALA A N 1
ATOM 863 C CA . ALA A 1 108 ? 10.338 -6.808 -12.193 1.00 50.94 108 ALA A CA 1
ATOM 864 C C . ALA A 1 108 ? 10.200 -8.243 -11.653 1.00 50.94 108 ALA A C 1
ATOM 866 O O . ALA A 1 108 ? 9.512 -9.061 -12.261 1.00 50.94 108 ALA A O 1
ATOM 867 N N . SER A 1 109 ? 10.835 -8.552 -10.518 1.00 51.34 109 SER A N 1
ATOM 868 C CA . SER A 1 109 ? 10.956 -9.918 -9.988 1.00 51.34 109 SER A CA 1
ATOM 869 C C . SER A 1 109 ? 10.197 -10.156 -8.677 1.00 51.34 109 SER A C 1
ATOM 871 O O . SER A 1 109 ? 9.927 -11.303 -8.330 1.00 51.34 109 SER A O 1
ATOM 873 N N . THR A 1 110 ? 9.737 -9.110 -7.982 1.00 52.47 110 THR A N 1
ATOM 874 C CA . THR A 1 110 ? 8.816 -9.243 -6.842 1.00 52.47 110 THR A CA 1
ATOM 875 C C . THR A 1 110 ? 7.755 -8.150 -6.922 1.00 52.47 110 THR A C 1
ATOM 877 O O . THR A 1 110 ? 8.037 -7.021 -6.562 1.00 52.47 110 THR A O 1
ATOM 880 N N . LEU A 1 111 ? 6.549 -8.459 -7.416 1.00 54.56 111 LEU A N 1
ATOM 881 C CA . LEU A 1 111 ? 5.362 -7.579 -7.480 1.00 54.56 111 LEU A CA 1
ATOM 882 C C . LEU A 1 111 ? 5.687 -6.063 -7.521 1.00 54.56 111 LEU A C 1
ATOM 884 O O . LEU A 1 111 ? 5.797 -5.458 -6.456 1.00 54.56 111 LEU A O 1
ATOM 888 N N . SER A 1 112 ? 5.849 -5.477 -8.716 1.00 64.94 112 SER A N 1
ATOM 889 C CA . SER A 1 112 ? 6.256 -4.071 -8.935 1.00 64.94 112 SER A CA 1
ATOM 890 C C . SER A 1 112 ? 5.751 -3.092 -7.858 1.00 64.94 112 SER A C 1
ATOM 892 O O . SER A 1 112 ? 4.571 -3.090 -7.508 1.00 64.94 112 SER A O 1
ATOM 894 N N . PHE A 1 113 ? 6.627 -2.236 -7.343 1.00 62.66 113 PHE A N 1
ATOM 895 C CA . PHE A 1 113 ? 6.440 -1.156 -6.380 1.00 62.66 113 PHE A CA 1
ATOM 896 C C . PHE A 1 113 ? 5.232 -0.300 -6.742 1.00 62.66 113 PHE A C 1
ATOM 898 O O . PHE A 1 113 ? 4.428 0.015 -5.873 1.00 62.66 113 PHE A O 1
ATOM 905 N N . GLY A 1 114 ? 4.997 -0.039 -8.032 1.00 62.94 114 GLY A N 1
ATOM 906 C CA . GLY A 1 114 ? 3.781 0.641 -8.488 1.00 62.94 114 GLY A CA 1
ATOM 907 C C . GLY A 1 114 ? 2.490 -0.141 -8.199 1.00 62.94 114 GLY A C 1
ATOM 908 O O . GLY A 1 114 ? 1.452 0.445 -7.904 1.00 62.94 114 GLY A O 1
ATOM 909 N N . THR A 1 115 ? 2.537 -1.471 -8.235 1.00 73.00 115 THR A N 1
ATOM 910 C CA . THR A 1 115 ? 1.432 -2.351 -7.820 1.00 73.00 115 THR A CA 1
ATOM 911 C C . THR A 1 115 ? 1.275 -2.352 -6.299 1.00 73.00 115 THR A C 1
ATOM 913 O O . THR A 1 115 ? 0.154 -2.253 -5.807 1.00 73.00 115 THR A O 1
ATOM 916 N N . ARG A 1 116 ? 2.378 -2.377 -5.543 1.00 76.25 116 ARG A N 1
ATOM 917 C CA . ARG A 1 116 ? 2.359 -2.277 -4.071 1.00 76.25 116 ARG A CA 1
ATOM 918 C C . ARG A 1 116 ? 1.772 -0.956 -3.585 1.00 76.25 116 ARG A C 1
ATOM 920 O O . ARG A 1 116 ? 0.926 -0.968 -2.701 1.00 76.25 116 ARG A O 1
ATOM 927 N N . VAL A 1 117 ? 2.147 0.157 -4.215 1.00 76.56 117 VAL A N 1
ATOM 928 C CA . VAL A 1 117 ? 1.602 1.497 -3.947 1.00 76.56 117 VAL A CA 1
ATOM 929 C C . VAL A 1 117 ? 0.097 1.547 -4.222 1.00 76.56 117 VAL A C 1
ATOM 931 O O . VAL A 1 117 ? -0.638 2.134 -3.435 1.00 76.56 117 VAL A O 1
ATOM 934 N N . LYS A 1 118 ? -0.393 0.894 -5.286 1.00 79.12 118 LYS A N 1
ATOM 935 C CA . LYS A 1 118 ? -1.839 0.806 -5.567 1.00 79.12 118 LYS A CA 1
ATOM 936 C C . LYS A 1 118 ? -2.595 0.044 -4.479 1.00 79.12 118 LYS A C 1
ATOM 938 O O . LYS A 1 118 ? -3.604 0.541 -3.990 1.00 79.12 118 LYS A O 1
ATOM 943 N N . TRP A 1 119 ? -2.108 -1.134 -4.081 1.00 83.06 119 TRP A N 1
ATOM 944 C CA . TRP A 1 119 ? -2.732 -1.924 -3.011 1.00 83.06 119 TRP A CA 1
ATOM 945 C C . TRP A 1 119 ? -2.663 -1.222 -1.654 1.00 83.06 119 TRP A C 1
ATOM 947 O O . TRP A 1 119 ? -3.649 -1.219 -0.917 1.00 83.06 119 TRP A O 1
ATOM 957 N N . PHE A 1 120 ? -1.535 -0.570 -1.364 1.00 86.06 120 PHE A N 1
ATOM 958 C CA . PHE A 1 120 ? -1.381 0.322 -0.221 1.00 86.06 120 PHE A CA 1
ATOM 959 C C . PHE A 1 120 ? -2.449 1.422 -0.246 1.00 86.06 120 PHE A C 1
ATOM 961 O O . PHE A 1 120 ? -3.218 1.520 0.701 1.00 86.06 120 PHE A O 1
ATOM 968 N N . ALA A 1 121 ? -2.565 2.186 -1.338 1.00 85.44 121 ALA A N 1
ATOM 969 C CA . ALA A 1 121 ? -3.503 3.302 -1.438 1.00 85.44 121 ALA A CA 1
ATOM 970 C C . ALA A 1 121 ? -4.963 2.859 -1.258 1.00 85.44 121 ALA A C 1
ATOM 972 O O . ALA A 1 121 ? -5.702 3.484 -0.502 1.00 85.44 121 ALA A O 1
ATOM 973 N N . ILE A 1 122 ? -5.368 1.753 -1.893 1.00 87.50 122 ILE A N 1
ATOM 974 C CA . ILE A 1 122 ? -6.727 1.207 -1.764 1.00 87.50 122 ILE A CA 1
ATOM 975 C C . ILE A 1 122 ? -7.027 0.838 -0.306 1.00 87.50 122 ILE A C 1
ATOM 977 O O . ILE A 1 122 ? -8.048 1.255 0.240 1.00 87.50 122 ILE A O 1
ATOM 981 N N . CYS A 1 123 ? -6.137 0.079 0.338 1.00 87.75 123 CYS A N 1
ATOM 982 C CA . CYS A 1 123 ? -6.333 -0.380 1.713 1.00 87.75 123 CYS A CA 1
ATOM 983 C C . CYS A 1 123 ? -6.264 0.779 2.723 1.00 87.75 123 CYS A C 1
ATOM 985 O O . CYS A 1 123 ? -7.069 0.848 3.650 1.00 87.75 123 CYS A O 1
ATOM 987 N N . PHE A 1 124 ? -5.352 1.729 2.510 1.00 86.69 124 PHE A N 1
ATOM 988 C CA . PHE A 1 124 ? -5.181 2.909 3.350 1.00 86.69 124 PHE A CA 1
ATOM 989 C C . PHE A 1 124 ? -6.410 3.825 3.303 1.00 86.69 124 PHE A C 1
ATOM 991 O O . PHE A 1 124 ? -6.940 4.199 4.348 1.00 86.69 124 PHE A O 1
ATOM 998 N N . ILE A 1 125 ? -6.926 4.121 2.102 1.00 89.31 125 ILE A N 1
ATOM 999 C CA . ILE A 1 125 ? -8.146 4.923 1.923 1.00 89.31 125 ILE A CA 1
ATOM 1000 C C . ILE A 1 125 ? -9.358 4.200 2.517 1.00 89.31 125 ILE A C 1
ATOM 1002 O O . ILE A 1 125 ? -10.149 4.820 3.226 1.00 89.31 125 ILE A O 1
ATOM 1006 N N . ALA A 1 126 ? -9.490 2.890 2.292 1.00 89.38 126 ALA A N 1
ATOM 1007 C CA . ALA A 1 126 ? -10.556 2.101 2.906 1.00 89.38 126 ALA A CA 1
ATOM 1008 C C . ALA A 1 126 ? -10.485 2.140 4.444 1.00 89.38 126 ALA A C 1
ATOM 1010 O O . ALA A 1 126 ? -11.514 2.302 5.100 1.00 89.38 126 ALA A O 1
ATOM 1011 N N . GLY A 1 127 ? -9.280 2.061 5.019 1.00 88.81 127 GLY A N 1
ATOM 1012 C CA . GLY A 1 127 ? -9.044 2.215 6.455 1.00 88.81 127 GLY A CA 1
ATOM 1013 C C . GLY A 1 127 ? -9.464 3.590 6.984 1.00 88.81 127 GLY A C 1
ATOM 1014 O O . GLY A 1 127 ? -10.181 3.663 7.982 1.00 88.81 127 GLY A O 1
ATOM 1015 N N . ILE A 1 128 ? -9.106 4.670 6.276 1.00 85.62 128 ILE A N 1
ATOM 1016 C CA . ILE A 1 128 ? -9.531 6.044 6.599 1.00 85.62 128 ILE A CA 1
ATOM 1017 C C . ILE A 1 128 ? -11.056 6.154 6.607 1.00 85.62 128 ILE A C 1
ATOM 1019 O O . ILE A 1 128 ? -11.642 6.608 7.590 1.00 85.62 128 ILE A O 1
ATOM 1023 N N . VAL A 1 129 ? -11.710 5.707 5.532 1.00 87.88 129 VAL A N 1
ATOM 1024 C CA . VAL A 1 129 ? -13.172 5.766 5.398 1.00 87.88 129 VAL A CA 1
ATOM 1025 C C . VAL A 1 129 ? -13.849 4.978 6.518 1.00 87.88 129 VAL A C 1
ATOM 1027 O O . VAL A 1 129 ? -14.793 5.473 7.128 1.00 87.88 129 VAL A O 1
ATOM 1030 N N . CYS A 1 130 ? -13.339 3.787 6.835 1.00 86.06 130 CYS A N 1
ATOM 1031 C CA . CYS A 1 130 ? -13.850 2.937 7.907 1.00 86.06 130 CYS A CA 1
ATOM 1032 C C . CYS A 1 130 ? -13.776 3.630 9.281 1.00 86.06 130 CYS A C 1
ATOM 1034 O O . CYS A 1 130 ? -14.759 3.645 10.022 1.00 86.06 130 CYS A O 1
ATOM 1036 N N . SER A 1 131 ? -12.659 4.285 9.605 1.00 84.44 131 SER A N 1
ATOM 1037 C CA . SER A 1 131 ? -12.509 5.001 10.878 1.00 84.44 131 SER A CA 1
ATOM 1038 C C . SER A 1 131 ? -13.304 6.308 10.943 1.00 84.44 131 SER A C 1
ATOM 1040 O O . SER A 1 131 ? -13.829 6.644 12.008 1.00 84.44 131 SER A O 1
ATOM 1042 N N . ILE A 1 132 ? -13.436 7.042 9.830 1.00 84.81 132 ILE A N 1
ATOM 1043 C CA . ILE A 1 132 ? -14.309 8.225 9.751 1.00 84.81 132 ILE A CA 1
ATOM 1044 C C . ILE A 1 132 ? -15.763 7.798 9.947 1.00 84.81 132 ILE A C 1
ATOM 1046 O O . ILE A 1 132 ? -16.468 8.397 10.758 1.00 84.81 132 ILE A O 1
ATOM 1050 N N . LEU A 1 133 ? -16.192 6.723 9.280 1.00 85.38 133 LEU A N 1
ATOM 1051 C CA . LEU A 1 133 ? -17.520 6.143 9.455 1.00 85.38 133 LEU A CA 1
ATOM 1052 C C . LEU A 1 133 ? -17.740 5.714 10.910 1.00 85.38 133 LEU A C 1
ATOM 1054 O O . LEU A 1 133 ? -18.744 6.091 11.506 1.00 85.38 133 LEU A O 1
ATOM 1058 N N . GLY A 1 134 ? -16.781 5.015 11.524 1.00 84.56 134 GLY A N 1
ATOM 1059 C CA . GLY A 1 134 ? -16.833 4.664 12.944 1.00 84.56 134 GLY A CA 1
ATOM 1060 C C . GLY A 1 134 ? -17.020 5.889 13.844 1.00 84.56 134 GLY A C 1
ATOM 1061 O O . GLY A 1 134 ? -17.858 5.874 14.745 1.00 84.56 134 GLY A O 1
ATOM 1062 N N . THR A 1 135 ? -16.297 6.976 13.562 1.00 81.38 135 THR A N 1
ATOM 1063 C CA . THR A 1 135 ? -16.382 8.237 14.318 1.00 81.38 135 THR A CA 1
ATOM 1064 C C . THR A 1 135 ? -17.709 8.968 14.085 1.00 81.38 135 THR A C 1
ATOM 1066 O O . THR A 1 135 ? -18.276 9.521 15.025 1.00 81.38 135 THR A O 1
ATOM 1069 N N . ALA A 1 136 ? -18.265 8.922 12.873 1.00 83.38 136 ALA A N 1
ATOM 1070 C CA . ALA A 1 136 ? -19.589 9.465 12.569 1.00 83.38 136 ALA A CA 1
ATOM 1071 C C . ALA A 1 136 ? -20.702 8.692 13.300 1.00 83.38 136 ALA A C 1
ATOM 1073 O O . ALA A 1 136 ? -21.614 9.293 13.871 1.00 83.38 136 ALA A O 1
ATOM 1074 N N . LEU A 1 137 ? -20.585 7.362 13.374 1.00 85.62 137 LEU A N 1
ATOM 1075 C CA . LEU A 1 137 ? -21.528 6.495 14.089 1.00 85.62 137 LEU A CA 1
ATOM 1076 C C . LEU A 1 137 ? -21.533 6.737 15.608 1.00 85.62 137 LEU A C 1
ATOM 1078 O O . LEU A 1 137 ? -22.504 6.383 16.274 1.00 85.62 137 LEU A O 1
ATOM 1082 N N . LEU A 1 138 ? -20.513 7.399 16.166 1.00 83.25 138 LEU A N 1
ATOM 1083 C CA . LEU A 1 138 ? -20.444 7.795 17.580 1.00 83.25 138 LEU A CA 1
ATOM 1084 C C . LEU A 1 138 ? -21.575 8.767 17.993 1.00 83.25 138 LEU A C 1
ATOM 1086 O O . LEU A 1 138 ? -21.894 8.910 19.181 1.00 83.25 138 LEU A O 1
ATOM 1090 N N . TRP A 1 139 ? -22.193 9.446 17.022 1.00 82.06 139 TRP A N 1
ATOM 1091 C CA . TRP A 1 139 ? -23.317 10.360 17.236 1.00 82.06 139 TRP A CA 1
ATOM 1092 C C . TRP A 1 139 ? -24.680 9.659 17.293 1.00 82.06 139 TRP A C 1
ATOM 1094 O O . TRP A 1 139 ? -25.657 10.278 17.705 1.00 82.06 139 TRP A O 1
ATOM 1104 N N . LEU A 1 140 ? -24.744 8.362 16.975 1.00 84.44 140 LEU A N 1
ATOM 1105 C CA . LEU A 1 140 ? -25.967 7.565 17.051 1.00 84.44 140 LEU A CA 1
ATOM 1106 C C . LEU A 1 140 ? -26.209 6.972 18.453 1.00 84.44 140 LEU A C 1
ATOM 1108 O O . LEU A 1 140 ? -25.258 6.713 19.205 1.00 84.44 140 LEU A O 1
ATOM 1112 N N . PRO A 1 141 ? -27.474 6.678 18.814 1.00 75.31 141 PRO A N 1
ATOM 1113 C CA . PRO A 1 141 ? -27.783 5.911 20.018 1.00 75.31 141 PRO A CA 1
ATOM 1114 C C . PRO A 1 141 ? -27.155 4.508 19.924 1.00 75.31 141 PRO A C 1
ATOM 1116 O O . PRO A 1 141 ? -27.297 3.823 18.917 1.00 75.31 141 PRO A O 1
ATOM 1119 N N . LYS A 1 142 ? -26.437 4.074 20.973 1.00 76.81 142 LYS A N 1
ATOM 1120 C CA . LYS A 1 142 ? -25.597 2.846 21.006 1.00 76.81 142 LYS A CA 1
ATOM 1121 C C . LYS A 1 142 ? -24.367 2.858 20.070 1.00 76.81 142 LYS A C 1
ATOM 1123 O O . LYS A 1 142 ? -23.711 1.827 19.912 1.00 76.81 142 LYS A O 1
ATOM 1128 N N . GLY A 1 143 ? -23.991 4.022 19.536 1.00 81.12 143 GLY A N 1
ATOM 1129 C CA . GLY A 1 143 ? -22.882 4.205 18.594 1.00 81.12 143 GLY A CA 1
ATOM 1130 C C . GLY A 1 143 ? -21.483 3.834 19.098 1.00 81.12 143 GLY A C 1
ATOM 1131 O O . GLY A 1 143 ? -20.605 3.562 18.291 1.00 81.12 143 GLY A O 1
ATOM 1132 N N . ILE A 1 144 ? -21.260 3.749 20.416 1.00 83.50 144 ILE A N 1
ATOM 1133 C CA . ILE A 1 144 ? -19.940 3.438 21.005 1.00 83.50 144 ILE A CA 1
ATOM 1134 C C . ILE A 1 144 ? -19.441 2.043 20.590 1.00 83.50 144 ILE A C 1
ATOM 1136 O O . ILE A 1 144 ? -18.261 1.872 20.292 1.00 83.50 144 ILE A O 1
ATOM 1140 N N . LYS A 1 145 ? -20.335 1.044 20.518 1.00 82.88 145 LYS A N 1
ATOM 1141 C CA . LYS A 1 145 ? -19.968 -0.320 20.093 1.00 82.88 145 LYS A CA 1
ATOM 1142 C C . LYS A 1 145 ? -19.577 -0.358 18.615 1.00 82.88 145 LYS A C 1
ATOM 1144 O O . LYS A 1 145 ? -18.583 -0.978 18.257 1.00 82.88 145 LYS A O 1
ATOM 1149 N N . LEU A 1 146 ? -20.347 0.336 17.777 1.00 84.69 146 LEU A N 1
ATOM 1150 C CA . LEU A 1 146 ? -20.083 0.469 16.344 1.00 84.69 146 LEU A CA 1
ATOM 1151 C C . LEU A 1 146 ? -18.771 1.218 16.100 1.00 84.69 146 LEU A C 1
ATOM 1153 O O . LEU A 1 146 ? -17.939 0.743 15.335 1.00 84.69 146 LEU A O 1
ATOM 1157 N N . PHE A 1 147 ? -18.550 2.326 16.812 1.00 88.06 147 PHE A N 1
ATOM 1158 C CA . PHE A 1 147 ? -17.285 3.050 16.792 1.00 88.06 147 PHE A CA 1
ATOM 1159 C C . PHE A 1 147 ? -16.116 2.121 17.106 1.00 88.06 147 PHE A C 1
ATOM 1161 O O . PHE A 1 147 ? -15.199 2.038 16.303 1.00 88.06 147 PHE A O 1
ATOM 1168 N N . ALA A 1 148 ? -16.162 1.385 18.221 1.00 84.88 148 ALA A N 1
ATOM 1169 C CA . ALA A 1 148 ? -15.059 0.522 18.633 1.00 84.88 148 ALA A CA 1
ATOM 1170 C C . ALA A 1 148 ? -14.698 -0.510 17.554 1.00 84.88 148 ALA A C 1
ATOM 1172 O O . ALA A 1 148 ? -13.520 -0.714 17.267 1.00 84.88 148 ALA A O 1
ATOM 1173 N N . VAL A 1 149 ? -15.705 -1.113 16.915 1.00 85.31 149 VAL A N 1
ATOM 1174 C CA . VAL A 1 149 ? -15.508 -2.089 15.837 1.00 85.31 149 VAL A CA 1
ATOM 1175 C C . VAL A 1 149 ? -14.916 -1.428 14.591 1.00 85.31 149 VAL A C 1
ATOM 1177 O O . VAL A 1 149 ? -13.845 -1.832 14.142 1.00 85.31 149 VAL A O 1
ATOM 1180 N N . PHE A 1 150 ? -15.570 -0.400 14.046 1.00 88.50 150 PHE A N 1
ATOM 1181 C CA . PHE A 1 150 ? -15.147 0.238 12.794 1.00 88.50 150 PHE A CA 1
ATOM 1182 C C . PHE A 1 150 ? -13.820 0.992 12.936 1.00 88.50 150 PHE A C 1
ATOM 1184 O O . PHE A 1 150 ? -12.966 0.899 12.062 1.00 88.50 150 PHE A O 1
ATOM 1191 N N . TYR A 1 151 ? -13.598 1.676 14.058 1.00 88.38 151 TYR A N 1
ATOM 1192 C CA . TYR A 1 151 ? -12.343 2.368 14.341 1.00 88.38 151 TYR A CA 1
ATOM 1193 C C . TYR A 1 151 ? -11.180 1.380 14.485 1.00 88.38 151 TYR A C 1
ATOM 1195 O O . TYR A 1 151 ? -10.125 1.579 13.887 1.00 88.38 151 TYR A O 1
ATOM 1203 N N . THR A 1 152 ? -11.355 0.281 15.225 1.00 86.56 152 THR A N 1
ATOM 1204 C CA . THR A 1 152 ? -10.285 -0.722 15.372 1.00 86.56 152 THR A CA 1
ATOM 1205 C C . THR A 1 152 ? -9.995 -1.408 14.039 1.00 86.56 152 THR A C 1
ATOM 1207 O O . THR A 1 152 ? -8.834 -1.532 13.651 1.00 86.56 152 THR A O 1
ATOM 1210 N N . LEU A 1 153 ? -11.038 -1.787 13.294 1.00 88.44 153 LEU A N 1
ATOM 1211 C CA . LEU A 1 153 ? -10.900 -2.400 11.975 1.00 88.44 153 LEU A CA 1
ATOM 1212 C C . LEU A 1 153 ? -10.203 -1.463 10.980 1.00 88.44 153 LEU A C 1
ATOM 1214 O O . LEU A 1 153 ? -9.281 -1.885 10.286 1.00 88.44 153 LEU A O 1
ATOM 1218 N N . GLY A 1 154 ? -10.612 -0.193 10.934 1.00 87.94 154 GLY A N 1
ATOM 1219 C CA . GLY A 1 154 ? -10.028 0.816 10.055 1.00 87.94 154 GLY A CA 1
ATOM 1220 C C . GLY A 1 154 ? -8.552 1.065 10.352 1.00 87.94 154 GLY A C 1
ATOM 1221 O O . GLY A 1 154 ? -7.740 1.103 9.430 1.00 87.94 154 GLY A O 1
ATOM 1222 N N . ASN A 1 155 ? -8.171 1.136 11.630 1.00 87.12 155 ASN A N 1
ATOM 1223 C CA . ASN A 1 155 ? -6.776 1.321 12.033 1.00 87.12 155 ASN A CA 1
ATOM 1224 C C . ASN A 1 155 ? -5.898 0.095 11.777 1.00 87.12 155 ASN A C 1
ATOM 1226 O O . ASN A 1 155 ? -4.762 0.250 11.334 1.00 87.12 155 ASN A O 1
ATOM 1230 N N . ILE A 1 156 ? -6.417 -1.118 11.994 1.00 88.25 156 ILE A N 1
ATOM 1231 C CA . ILE A 1 156 ? -5.706 -2.350 11.629 1.00 88.25 156 ILE A CA 1
ATOM 1232 C C . ILE A 1 156 ? -5.511 -2.415 10.114 1.00 88.25 156 ILE A C 1
ATOM 1234 O O . ILE A 1 156 ? -4.405 -2.698 9.668 1.00 88.25 156 ILE A O 1
ATOM 1238 N N . ALA A 1 157 ? -6.542 -2.116 9.320 1.00 87.06 157 ALA A N 1
ATOM 1239 C CA . ALA A 1 157 ? -6.432 -2.085 7.863 1.00 87.06 157 ALA A CA 1
ATOM 1240 C C . ALA A 1 157 ? -5.411 -1.036 7.395 1.00 87.06 157 ALA A C 1
ATOM 1242 O O . ALA A 1 157 ? -4.546 -1.337 6.573 1.00 87.06 157 ALA A O 1
ATOM 1243 N N . ALA A 1 158 ? -5.443 0.168 7.973 1.00 86.12 158 ALA A N 1
ATOM 1244 C CA . ALA A 1 158 ? -4.518 1.239 7.624 1.00 86.12 158 ALA A CA 1
ATOM 1245 C C . ALA A 1 158 ? -3.059 0.889 7.996 1.00 86.12 158 ALA A C 1
ATOM 1247 O O . ALA A 1 158 ? -2.155 1.122 7.196 1.00 86.12 158 ALA A O 1
ATOM 1248 N N . LEU A 1 159 ? -2.819 0.227 9.134 1.00 84.38 159 LEU A N 1
ATOM 1249 C CA . LEU A 1 159 ? -1.495 -0.286 9.521 1.00 84.38 159 LEU A CA 1
ATOM 1250 C C . LEU A 1 159 ? -1.055 -1.500 8.694 1.00 84.38 159 LEU A C 1
ATOM 1252 O O . LEU A 1 159 ? 0.106 -1.610 8.323 1.00 84.38 159 LEU A O 1
ATOM 1256 N N . ALA A 1 160 ? -1.965 -2.414 8.363 1.00 85.00 160 ALA A N 1
ATOM 1257 C CA . ALA A 1 160 ? -1.663 -3.548 7.494 1.00 85.00 160 ALA A CA 1
ATOM 1258 C C . ALA A 1 160 ? -1.358 -3.088 6.060 1.00 85.00 160 ALA A C 1
ATOM 1260 O O . ALA A 1 160 ? -0.617 -3.756 5.340 1.00 85.00 160 ALA A O 1
ATOM 1261 N N . SER A 1 161 ? -1.879 -1.926 5.649 1.00 83.31 161 SER A N 1
ATOM 1262 C CA . SER A 1 161 ? -1.601 -1.365 4.331 1.00 83.31 161 SER A CA 1
ATOM 1263 C C . SER A 1 161 ? -0.111 -1.056 4.134 1.00 83.31 161 SER A C 1
ATOM 1265 O O . SER A 1 161 ? 0.433 -1.342 3.067 1.00 83.31 161 SER A O 1
ATOM 1267 N N . THR A 1 162 ? 0.588 -0.567 5.166 1.00 79.56 162 THR A N 1
ATOM 1268 C CA . THR A 1 162 ? 2.025 -0.242 5.091 1.00 79.56 162 THR A CA 1
ATOM 1269 C C . THR A 1 162 ? 2.888 -1.496 4.904 1.00 79.56 162 THR A C 1
ATOM 1271 O O . THR A 1 162 ? 3.921 -1.449 4.229 1.00 79.56 162 THR A O 1
ATOM 1274 N N . CYS A 1 163 ? 2.416 -2.658 5.374 1.00 79.75 163 CYS A N 1
ATOM 1275 C CA . CYS A 1 163 ? 3.046 -3.951 5.105 1.00 79.75 163 CYS A CA 1
ATOM 1276 C C . CYS A 1 163 ? 3.039 -4.319 3.613 1.00 79.75 163 CYS A C 1
ATOM 1278 O O . CYS A 1 163 ? 3.968 -4.994 3.173 1.00 79.75 163 CYS A O 1
ATOM 1280 N N . PHE A 1 164 ? 2.062 -3.869 2.815 1.00 75.19 164 PHE A N 1
ATOM 1281 C CA . PHE A 1 164 ? 2.091 -4.077 1.360 1.00 75.19 164 PHE A CA 1
ATOM 1282 C C . PHE A 1 164 ? 3.170 -3.238 0.671 1.00 75.19 164 PHE A C 1
ATOM 1284 O O . PHE A 1 164 ? 3.676 -3.645 -0.373 1.00 75.19 164 PHE A O 1
ATOM 1291 N N . LEU A 1 165 ? 3.550 -2.097 1.256 1.00 68.44 165 LEU A N 1
ATOM 1292 C CA . LEU A 1 165 ? 4.535 -1.186 0.680 1.00 68.44 165 LEU A CA 1
ATOM 1293 C C . LEU A 1 165 ? 5.970 -1.723 0.837 1.00 68.44 165 LEU A C 1
ATOM 1295 O O . LEU A 1 165 ? 6.721 -1.781 -0.136 1.00 68.44 165 LEU A O 1
ATOM 1299 N N . MET A 1 166 ? 6.337 -2.171 2.044 1.00 69.00 166 MET A N 1
ATOM 1300 C CA . MET A 1 166 ? 7.714 -2.590 2.369 1.00 69.00 166 MET A CA 1
ATOM 1301 C C . MET A 1 166 ? 7.886 -4.065 2.742 1.00 69.00 166 MET A C 1
ATOM 1303 O O . MET A 1 166 ? 9.005 -4.582 2.696 1.00 69.00 166 MET A O 1
ATOM 1307 N N . GLY A 1 167 ? 6.805 -4.757 3.090 1.00 74.75 167 GLY A N 1
ATOM 1308 C CA . GLY A 1 167 ? 6.826 -6.108 3.643 1.00 74.75 167 GLY A CA 1
ATOM 1309 C C . GLY A 1 167 ? 6.801 -6.120 5.184 1.00 74.75 167 GLY A C 1
ATOM 1310 O O . GLY A 1 167 ? 7.349 -5.212 5.814 1.00 74.75 167 GLY A O 1
ATOM 1311 N N . PRO A 1 168 ? 6.230 -7.161 5.822 1.00 72.25 168 PRO A N 1
ATOM 1312 C CA . PRO A 1 168 ? 5.953 -7.173 7.268 1.00 72.25 168 PRO A CA 1
ATOM 1313 C C . PRO A 1 168 ? 7.189 -6.995 8.165 1.00 72.25 168 PRO A C 1
ATOM 1315 O O . PRO A 1 168 ? 7.177 -6.226 9.123 1.00 72.25 168 PRO A O 1
ATOM 1318 N N . LEU A 1 169 ? 8.293 -7.674 7.840 1.00 70.56 169 LEU A N 1
ATOM 1319 C CA . LEU A 1 169 ? 9.515 -7.634 8.655 1.00 70.56 169 LEU A CA 1
ATOM 1320 C C . LEU A 1 169 ? 10.291 -6.320 8.495 1.00 70.56 169 LEU A C 1
ATOM 1322 O O . LEU A 1 169 ? 10.939 -5.858 9.434 1.00 70.56 169 LEU A O 1
ATOM 1326 N N . LYS A 1 170 ? 10.220 -5.703 7.310 1.00 69.44 170 LYS A N 1
ATOM 1327 C CA . LYS A 1 170 ? 10.831 -4.393 7.056 1.00 69.44 170 LYS A CA 1
ATOM 1328 C C . LYS A 1 170 ? 10.009 -3.275 7.684 1.00 69.44 170 LYS A C 1
ATOM 1330 O O . LYS A 1 170 ? 10.603 -2.362 8.240 1.00 69.44 170 LYS A O 1
ATOM 1335 N N . GLN A 1 171 ? 8.682 -3.394 7.679 1.00 77.38 171 GLN A N 1
ATOM 1336 C CA . GLN A 1 171 ? 7.775 -2.472 8.359 1.00 77.38 171 GLN A CA 1
ATOM 1337 C C . GLN A 1 171 ? 8.109 -2.361 9.854 1.00 77.38 171 GLN A C 1
ATOM 1339 O O . GLN A 1 171 ? 8.300 -1.257 10.356 1.00 77.38 171 GLN A O 1
ATOM 1344 N N . LEU A 1 172 ? 8.283 -3.495 10.542 1.00 75.75 172 LEU A N 1
ATOM 1345 C CA . LEU A 1 172 ? 8.658 -3.518 11.962 1.00 75.75 172 LEU A CA 1
ATOM 1346 C C . LEU A 1 172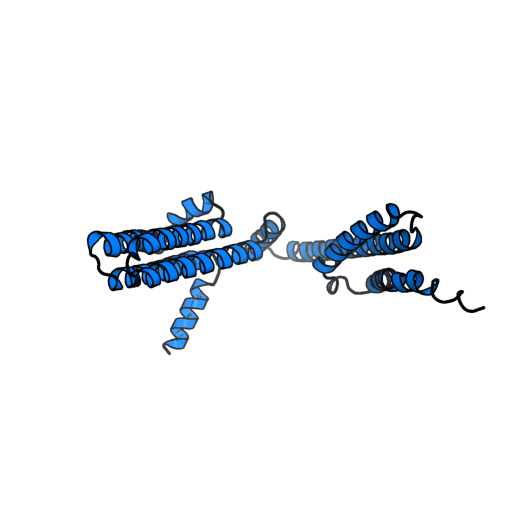 ? 9.994 -2.817 12.234 1.00 75.75 172 LEU A C 1
ATOM 1348 O O . LEU A 1 172 ? 10.083 -1.995 13.139 1.00 75.75 172 LEU A O 1
ATOM 1352 N N . LYS A 1 173 ? 11.030 -3.089 11.430 1.00 74.62 173 LYS A N 1
ATOM 1353 C CA . LYS A 1 173 ? 12.331 -2.410 11.573 1.00 74.62 173 LYS A CA 1
ATOM 1354 C C . LYS A 1 173 ? 12.237 -0.919 11.246 1.00 74.62 173 LYS A C 1
ATOM 1356 O O . LYS A 1 173 ? 12.855 -0.096 11.912 1.00 74.62 173 LYS A O 1
ATOM 1361 N N . ALA A 1 174 ? 11.428 -0.565 10.253 1.00 72.00 174 ALA A N 1
ATOM 1362 C CA . ALA A 1 174 ? 11.271 0.802 9.788 1.00 72.00 174 ALA A CA 1
ATOM 1363 C C . ALA A 1 174 ? 10.593 1.727 10.810 1.00 72.00 174 ALA A C 1
ATOM 1365 O O . ALA A 1 174 ? 10.797 2.940 10.729 1.00 72.00 174 ALA A O 1
ATOM 1366 N N . MET A 1 175 ? 9.817 1.175 11.750 1.00 74.44 175 MET A N 1
ATOM 1367 C CA . MET A 1 175 ? 9.186 1.907 12.858 1.00 74.44 175 MET A CA 1
ATOM 1368 C C . MET A 1 175 ? 10.196 2.460 13.874 1.00 74.44 175 MET A C 1
ATOM 1370 O O . MET A 1 175 ? 9.900 3.452 14.533 1.00 74.44 175 MET A O 1
ATOM 1374 N N . PHE A 1 176 ? 11.393 1.872 13.963 1.00 75.81 176 PHE A N 1
ATOM 1375 C CA . PHE A 1 176 ? 12.453 2.303 14.883 1.00 75.81 176 PHE A CA 1
ATOM 1376 C C . PHE A 1 176 ? 13.488 3.233 14.238 1.00 75.81 176 PHE A C 1
ATOM 1378 O O . PHE A 1 176 ? 14.452 3.632 14.887 1.00 75.81 176 PHE A O 1
ATOM 1385 N N . GLU A 1 177 ? 13.309 3.603 12.968 1.00 78.94 177 GLU A N 1
ATOM 1386 C CA . GLU A 1 177 ? 14.230 4.517 12.293 1.00 78.94 177 GLU A CA 1
ATOM 1387 C C . GLU A 1 177 ? 13.960 5.970 12.728 1.00 78.94 177 GLU A C 1
ATOM 1389 O O . GLU A 1 177 ? 12.803 6.401 12.688 1.00 78.94 177 GLU A O 1
ATOM 1394 N N . PRO A 1 178 ? 14.984 6.760 13.105 1.00 74.00 178 PRO A N 1
ATOM 1395 C CA . PRO A 1 178 ? 14.810 8.085 13.716 1.00 74.00 178 PRO A CA 1
ATOM 1396 C C . PRO A 1 178 ? 13.971 9.051 12.866 1.00 74.00 178 PRO A C 1
ATOM 1398 O O . PRO A 1 178 ? 13.131 9.778 13.393 1.00 74.00 178 PRO A O 1
ATOM 1401 N N . THR A 1 179 ? 14.100 8.983 11.541 1.00 73.19 179 THR A N 1
ATOM 1402 C CA . THR A 1 179 ? 13.352 9.805 10.572 1.00 73.19 179 THR A CA 1
ATOM 1403 C C . THR A 1 179 ? 11.837 9.529 10.562 1.00 73.19 179 THR A C 1
ATOM 1405 O O . THR A 1 179 ? 11.043 10.345 10.079 1.00 73.19 179 THR A O 1
ATOM 1408 N N . ARG A 1 180 ? 11.410 8.361 11.066 1.00 81.19 180 ARG A N 1
ATOM 1409 C CA . ARG A 1 180 ? 10.013 7.882 11.072 1.00 81.19 180 ARG A CA 1
ATOM 1410 C C . ARG A 1 180 ? 9.472 7.593 12.473 1.00 81.19 180 ARG A C 1
ATOM 1412 O O . ARG A 1 180 ? 8.257 7.457 12.641 1.00 81.19 180 ARG A O 1
ATOM 1419 N N . LEU A 1 181 ? 10.351 7.545 13.471 1.00 84.81 181 LEU A N 1
ATOM 1420 C CA . LEU A 1 181 ? 10.023 7.265 14.862 1.00 84.81 181 LEU A CA 1
ATOM 1421 C C . LEU A 1 181 ? 9.011 8.273 15.407 1.00 84.81 181 LEU A C 1
ATOM 1423 O O . LEU A 1 181 ? 8.001 7.870 15.971 1.00 84.81 181 LEU A O 1
ATOM 1427 N N . ILE A 1 182 ? 9.226 9.570 15.159 1.00 87.25 182 ILE A N 1
ATOM 1428 C CA . ILE A 1 182 ? 8.327 10.635 15.631 1.00 87.25 182 ILE A CA 1
ATOM 1429 C C . ILE A 1 182 ? 6.902 10.407 15.111 1.00 87.25 182 ILE A C 1
ATOM 1431 O O . ILE A 1 182 ? 5.957 10.384 15.893 1.00 87.25 182 ILE A O 1
ATOM 1435 N N . ALA A 1 183 ? 6.739 10.160 13.807 1.00 87.00 183 ALA A N 1
ATOM 1436 C CA . ALA A 1 183 ? 5.426 9.909 13.213 1.00 87.00 183 ALA A CA 1
ATOM 1437 C C . ALA A 1 183 ? 4.763 8.643 13.785 1.00 87.00 183 ALA A C 1
ATOM 1439 O O . ALA A 1 183 ? 3.562 8.638 14.049 1.00 87.00 183 ALA A O 1
ATOM 1440 N N . THR A 1 184 ? 5.553 7.596 14.037 1.00 86.88 184 THR A N 1
ATOM 1441 C CA . THR A 1 184 ? 5.076 6.339 14.631 1.00 86.88 184 THR A CA 1
ATOM 1442 C C . THR A 1 184 ? 4.602 6.537 16.070 1.00 86.88 184 THR A C 1
ATOM 1444 O O . THR A 1 184 ? 3.521 6.081 16.433 1.00 86.88 184 THR A O 1
ATOM 1447 N N . VAL A 1 185 ? 5.383 7.249 16.886 1.00 90.31 185 VAL A N 1
ATOM 1448 C CA . VAL A 1 185 ? 5.044 7.562 18.280 1.00 90.31 185 VAL A CA 1
ATOM 1449 C C . VAL A 1 185 ? 3.780 8.413 18.336 1.00 90.31 185 VAL A C 1
ATOM 1451 O O . VAL A 1 185 ? 2.848 8.071 19.060 1.00 90.31 185 VAL A O 1
ATOM 1454 N N . VAL A 1 186 ? 3.699 9.469 17.523 1.00 91.19 186 VAL A N 1
ATOM 1455 C CA . VAL A 1 186 ? 2.512 10.332 17.438 1.00 91.19 186 VAL A CA 1
ATOM 1456 C C . VAL A 1 186 ? 1.273 9.529 17.027 1.00 91.19 186 VAL A C 1
ATOM 1458 O O . VAL A 1 186 ? 0.210 9.687 17.626 1.00 91.19 186 VAL A O 1
ATOM 1461 N N . MET A 1 187 ? 1.401 8.621 16.059 1.00 89.31 187 MET A N 1
ATOM 1462 C CA . MET A 1 187 ? 0.315 7.741 15.621 1.00 89.31 187 MET A CA 1
ATOM 1463 C C . MET A 1 187 ? -0.140 6.767 16.726 1.00 89.31 187 MET A C 1
ATOM 1465 O O . MET A 1 187 ? -1.338 6.628 16.956 1.00 89.31 187 MET A O 1
ATOM 1469 N N . LEU A 1 188 ? 0.780 6.100 17.433 1.00 89.75 188 LEU A N 1
ATOM 1470 C CA . LEU A 1 188 ? 0.420 5.161 18.507 1.00 89.75 188 LEU A CA 1
ATOM 1471 C C . LEU A 1 188 ? -0.204 5.877 19.711 1.00 89.75 188 LEU A C 1
ATOM 1473 O O . LEU A 1 188 ? -1.207 5.413 20.253 1.00 89.75 188 LEU A O 1
ATOM 1477 N N . LEU A 1 189 ? 0.353 7.026 20.103 1.00 92.44 189 LEU A N 1
ATOM 1478 C CA . LEU A 1 189 ? -0.189 7.839 21.190 1.00 92.44 189 LEU A CA 1
ATOM 1479 C C . LEU A 1 189 ? -1.591 8.352 20.854 1.00 92.44 189 LEU A C 1
ATOM 1481 O O . LEU A 1 189 ? -2.497 8.233 21.675 1.00 92.44 189 LEU A O 1
ATOM 1485 N N . SER A 1 190 ? -1.798 8.874 19.642 1.00 90.56 190 SER A N 1
ATOM 1486 C CA . SER A 1 190 ? -3.118 9.350 19.207 1.00 90.56 190 SER A CA 1
ATOM 1487 C C . SER A 1 190 ? -4.153 8.228 19.110 1.00 90.56 190 SER A C 1
ATOM 1489 O O . SER A 1 190 ? -5.308 8.456 19.467 1.00 90.56 190 SER A O 1
ATOM 1491 N N . LEU A 1 191 ? -3.757 7.005 18.747 1.00 89.94 191 LEU A N 1
ATOM 1492 C CA . LEU A 1 191 ? -4.645 5.840 18.781 1.00 89.94 191 LEU A CA 1
ATOM 1493 C C . LEU A 1 191 ? -5.119 5.519 20.208 1.00 89.94 191 LEU A C 1
ATOM 1495 O O . LEU A 1 191 ? -6.319 5.377 20.448 1.00 89.94 191 LEU A O 1
ATOM 1499 N N . ILE A 1 192 ? -4.198 5.470 21.176 1.00 91.38 192 ILE A N 1
ATOM 1500 C CA . ILE A 1 192 ? -4.533 5.219 22.589 1.00 91.38 192 ILE A CA 1
ATOM 1501 C C . ILE A 1 192 ? -5.423 6.342 23.132 1.00 91.38 192 ILE A C 1
ATOM 1503 O O . ILE A 1 192 ? -6.461 6.079 23.739 1.00 91.38 192 ILE A O 1
ATOM 1507 N N . LEU A 1 193 ? -5.058 7.600 22.869 1.00 90.62 193 LEU A N 1
ATOM 1508 C CA . LEU A 1 193 ? -5.812 8.767 23.323 1.00 90.62 193 LEU A CA 1
ATOM 1509 C C . LEU A 1 193 ? -7.217 8.833 22.716 1.00 90.62 193 LEU A C 1
ATOM 1511 O O . LEU A 1 193 ? -8.149 9.246 23.405 1.00 90.62 193 LEU A O 1
ATOM 1515 N N . THR A 1 194 ? -7.401 8.387 21.471 1.00 90.25 194 THR A N 1
ATOM 1516 C CA . THR A 1 194 ? -8.727 8.303 20.841 1.00 90.25 194 THR A CA 1
ATOM 1517 C C . THR A 1 194 ? -9.623 7.303 21.574 1.00 90.25 194 THR A C 1
ATOM 1519 O O . THR A 1 194 ? -10.776 7.615 21.878 1.00 90.25 194 THR A O 1
ATOM 1522 N N . LEU A 1 195 ? -9.093 6.126 21.925 1.00 87.75 195 LEU A N 1
ATOM 1523 C CA . LEU A 1 195 ? -9.833 5.127 22.701 1.00 87.75 195 LEU A CA 1
ATOM 1524 C C . LEU A 1 195 ? -10.150 5.647 24.113 1.00 87.75 195 LEU A C 1
ATOM 1526 O O . LEU A 1 195 ? -11.297 5.555 24.551 1.00 87.75 195 LEU A O 1
ATOM 1530 N N . CYS A 1 196 ? -9.188 6.276 24.795 1.00 89.38 196 CYS A N 1
ATOM 1531 C CA . CYS A 1 196 ? -9.410 6.909 26.101 1.00 89.38 196 CYS A CA 1
ATOM 1532 C C . CYS A 1 196 ? -10.463 8.028 26.038 1.00 89.38 196 CYS A C 1
ATOM 1534 O O . CYS A 1 196 ? -11.300 8.145 26.935 1.00 89.38 196 CYS A O 1
ATOM 1536 N N . ALA A 1 197 ? -10.476 8.824 24.965 1.00 87.94 197 ALA A N 1
ATOM 1537 C CA . ALA A 1 197 ? -11.456 9.889 24.772 1.00 87.94 197 ALA A CA 1
ATOM 1538 C C . ALA A 1 197 ? -12.889 9.366 24.649 1.00 87.94 197 ALA A C 1
ATOM 1540 O O . ALA A 1 197 ? -13.814 10.007 25.153 1.00 87.94 197 ALA A O 1
ATOM 1541 N N . VAL A 1 198 ? -13.067 8.199 24.029 1.00 86.50 198 VAL A N 1
ATOM 1542 C CA . VAL A 1 198 ? -14.380 7.566 23.877 1.00 86.50 198 VAL A CA 1
ATOM 1543 C C . VAL A 1 198 ? -14.802 6.798 25.126 1.00 86.50 198 VAL A C 1
ATOM 1545 O O . VAL A 1 198 ? -15.936 6.964 25.568 1.00 86.50 198 VAL A O 1
ATOM 1548 N N . PHE A 1 199 ? -13.920 5.976 25.700 1.00 86.38 199 PHE A N 1
ATOM 1549 C CA . PHE A 1 199 ? -14.284 5.074 26.797 1.00 86.38 199 PHE A CA 1
ATOM 1550 C C . PHE A 1 199 ? -14.191 5.706 28.186 1.00 86.38 199 PHE A C 1
ATOM 1552 O O . PHE A 1 199 ? -14.981 5.348 29.053 1.00 86.38 199 PHE A O 1
ATOM 1559 N N . TRP A 1 200 ? -13.251 6.630 28.404 1.00 89.56 200 TRP A N 1
ATOM 1560 C CA . TRP A 1 200 ? -12.971 7.196 29.729 1.00 89.56 200 TRP A CA 1
ATOM 1561 C C . TRP A 1 200 ? -13.480 8.626 29.875 1.00 89.56 200 TRP A C 1
ATOM 1563 O O . TRP A 1 200 ? -14.164 8.951 30.841 1.00 89.56 200 TRP A O 1
ATOM 1573 N N . TRP A 1 201 ? -13.162 9.495 28.911 1.00 87.00 201 TRP A N 1
ATOM 1574 C CA . TRP A 1 201 ? -13.536 10.912 28.993 1.00 87.00 201 TRP A CA 1
ATOM 1575 C C . TRP A 1 201 ? -14.929 11.212 28.440 1.00 87.00 201 TRP A C 1
ATOM 1577 O O . TRP A 1 201 ? -15.472 12.276 28.729 1.00 87.00 201 TRP A O 1
ATOM 1587 N N . GLY A 1 202 ? -15.499 10.323 27.621 1.00 83.12 202 GLY A N 1
ATOM 1588 C CA . GLY A 1 202 ? -16.803 10.525 26.981 1.00 83.12 202 GLY A CA 1
ATOM 1589 C C . GLY A 1 202 ? -16.866 11.751 26.055 1.00 83.12 202 GLY A C 1
ATOM 1590 O O . GLY A 1 202 ? -17.953 12.199 25.685 1.00 83.12 202 GLY A O 1
ATOM 1591 N N . LYS A 1 203 ? -15.715 12.320 25.668 1.00 86.31 203 LYS A N 1
ATOM 1592 C CA . LYS A 1 203 ? -15.625 13.547 24.865 1.00 86.31 203 LYS A CA 1
ATOM 1593 C C . LYS A 1 203 ? -15.512 13.204 23.384 1.00 86.31 203 LYS A C 1
ATOM 1595 O O . LYS A 1 203 ? -14.419 13.087 22.832 1.00 86.31 203 LYS A O 1
ATOM 1600 N N . LYS A 1 204 ? -16.670 13.113 22.726 1.00 83.25 204 LYS A N 1
ATOM 1601 C CA . LYS A 1 204 ? -16.815 12.772 21.297 1.00 83.25 204 LYS A CA 1
ATOM 1602 C C . LYS A 1 204 ? -15.950 13.629 20.362 1.00 83.25 204 LYS A C 1
ATOM 1604 O O . LYS A 1 204 ? -15.271 13.097 19.492 1.00 83.25 204 LYS A O 1
ATOM 1609 N N . GLY A 1 205 ? -15.938 14.948 20.568 1.00 85.69 205 GLY A N 1
ATOM 1610 C CA . GLY A 1 205 ? -15.138 15.870 19.751 1.00 85.69 205 GLY A CA 1
ATOM 1611 C C . GLY A 1 205 ? -13.628 15.676 19.922 1.00 85.69 205 GLY A C 1
ATOM 1612 O O . GLY A 1 205 ? -12.876 15.798 18.960 1.00 85.69 205 GLY A O 1
ATOM 1613 N N . LEU A 1 206 ? -13.189 15.295 21.124 1.00 87.38 206 LEU A N 1
ATOM 1614 C CA . LEU A 1 206 ? -11.779 15.029 21.400 1.00 87.38 206 LEU A CA 1
ATOM 1615 C C . LEU A 1 206 ? -11.310 13.735 20.715 1.00 87.38 206 LEU A C 1
ATOM 1617 O O . LEU A 1 206 ? -10.204 13.686 20.185 1.00 87.38 206 LEU A O 1
ATOM 1621 N N . ALA A 1 207 ? -12.177 12.720 20.648 1.00 87.00 207 ALA A N 1
ATOM 1622 C CA . ALA A 1 207 ? -11.914 11.503 19.882 1.00 87.00 207 ALA A CA 1
ATOM 1623 C C . ALA A 1 207 ? -11.754 11.789 18.378 1.00 87.00 207 ALA A C 1
ATOM 1625 O O . ALA A 1 207 ? -10.837 11.265 17.749 1.00 87.00 207 ALA A O 1
ATOM 1626 N N . LEU A 1 208 ? -12.594 12.661 17.806 1.00 87.31 208 LEU A N 1
ATOM 1627 C CA . LEU A 1 208 ? -12.463 13.078 16.406 1.00 87.31 208 LEU A CA 1
ATOM 1628 C C . LEU A 1 208 ? -11.138 13.812 16.153 1.00 87.31 208 LEU A C 1
ATOM 1630 O O . LEU A 1 208 ? -10.464 13.522 15.167 1.00 87.31 208 LEU A O 1
ATOM 1634 N N . LEU A 1 209 ? -10.740 14.717 17.051 1.00 90.06 209 LEU A N 1
ATOM 1635 C CA . LEU A 1 209 ? -9.474 15.444 16.939 1.00 90.06 209 LEU A CA 1
ATOM 1636 C C . LEU A 1 209 ? -8.270 14.491 16.910 1.00 90.06 209 LEU A C 1
ATOM 1638 O O . LEU A 1 209 ? -7.422 14.596 16.023 1.00 90.06 209 LEU A O 1
ATOM 1642 N N . PHE A 1 210 ? -8.205 13.542 17.849 1.00 90.69 210 PHE A N 1
ATOM 1643 C CA . PHE A 1 210 ? -7.117 12.563 17.884 1.00 90.69 210 PHE A CA 1
ATOM 1644 C C . PHE A 1 210 ? -7.128 11.637 16.663 1.00 90.69 210 PHE A C 1
ATOM 1646 O O . PHE A 1 210 ? -6.062 11.341 16.133 1.00 90.69 210 PHE A O 1
ATOM 1653 N N . CYS A 1 211 ? -8.307 11.268 16.156 1.00 87.88 211 CYS A N 1
ATOM 1654 C CA . CYS A 1 211 ? -8.457 10.488 14.929 1.00 87.88 211 CYS A CA 1
ATOM 1655 C C . CYS A 1 211 ? -7.882 11.226 13.700 1.00 87.88 211 CYS A C 1
ATOM 1657 O O . CYS A 1 211 ? -7.132 10.643 12.918 1.00 87.88 211 CYS A O 1
ATOM 1659 N N . ILE A 1 212 ? -8.145 12.532 13.557 1.00 88.25 212 ILE A N 1
ATOM 1660 C CA . ILE A 1 212 ? -7.571 13.356 12.475 1.00 88.25 212 ILE A CA 1
ATOM 1661 C C . ILE A 1 212 ? -6.045 13.428 12.601 1.00 88.25 212 ILE A C 1
ATOM 1663 O O . ILE A 1 212 ? -5.327 13.185 11.629 1.00 88.25 212 ILE A O 1
ATOM 1667 N N . LEU A 1 213 ? -5.542 13.724 13.802 1.00 89.62 213 LEU A N 1
ATOM 1668 C CA . LEU A 1 213 ? -4.105 13.817 14.067 1.00 89.62 213 LEU A CA 1
ATOM 1669 C C . LEU A 1 213 ? -3.389 12.492 13.770 1.00 89.62 213 LEU A C 1
ATOM 1671 O O . LEU A 1 213 ? -2.307 12.482 13.181 1.00 89.62 213 LEU A O 1
ATOM 1675 N N . GLN A 1 214 ? -4.028 11.374 14.104 1.00 89.75 214 GLN A N 1
ATOM 1676 C CA . GLN A 1 214 ? -3.541 10.041 13.792 1.00 89.75 214 GLN A CA 1
ATOM 1677 C C . GLN A 1 214 ? -3.430 9.805 12.279 1.00 89.75 214 GLN A C 1
ATOM 1679 O O . GLN A 1 214 ? -2.411 9.289 11.817 1.00 89.75 214 GLN A O 1
ATOM 1684 N N . PHE A 1 215 ? -4.435 10.201 11.490 1.00 86.12 215 PHE A N 1
ATOM 1685 C CA . PHE A 1 215 ? -4.400 10.042 10.033 1.00 86.12 215 PHE A CA 1
ATOM 1686 C C . PHE A 1 215 ? -3.349 10.906 9.354 1.00 86.12 215 PHE A C 1
ATOM 1688 O O . PHE A 1 215 ? -2.680 10.439 8.427 1.00 86.12 215 PHE A O 1
ATOM 1695 N N . LEU A 1 216 ? -3.151 12.131 9.836 1.00 88.56 216 LEU A N 1
ATOM 1696 C CA . LEU A 1 216 ? -2.072 12.994 9.364 1.00 88.56 216 LEU A CA 1
ATOM 1697 C C . LEU A 1 216 ? -0.705 12.369 9.662 1.00 88.56 216 LEU A C 1
ATOM 1699 O O . LEU A 1 216 ? 0.128 12.269 8.762 1.00 88.56 216 LEU A O 1
ATOM 1703 N N . ALA A 1 217 ? -0.500 11.859 10.881 1.00 89.19 217 ALA A N 1
ATOM 1704 C CA . ALA A 1 217 ? 0.734 11.173 11.260 1.00 89.19 217 ALA A CA 1
ATOM 1705 C C . ALA A 1 217 ? 0.980 9.910 10.417 1.00 89.19 217 ALA A C 1
ATOM 1707 O O . ALA A 1 217 ? 2.095 9.688 9.947 1.00 89.19 217 ALA A O 1
ATOM 1708 N N . MET A 1 218 ? -0.060 9.111 10.165 1.00 85.00 218 MET A N 1
ATOM 1709 C CA . MET A 1 218 ? 0.040 7.884 9.372 1.00 85.00 218 MET A CA 1
ATOM 1710 C C . MET A 1 218 ? 0.277 8.167 7.879 1.00 85.00 218 MET A C 1
ATOM 1712 O O . MET A 1 218 ? 1.041 7.458 7.221 1.00 85.00 218 MET A O 1
ATOM 1716 N N . THR A 1 219 ? -0.315 9.239 7.347 1.00 85.75 219 THR A N 1
ATOM 1717 C CA . THR A 1 219 ? -0.056 9.713 5.979 1.00 85.75 219 THR A CA 1
ATOM 1718 C C . THR A 1 219 ? 1.380 10.218 5.864 1.00 85.75 219 THR A C 1
ATOM 1720 O O . THR A 1 219 ? 2.111 9.799 4.971 1.00 85.75 219 THR A O 1
ATOM 1723 N N . TRP A 1 220 ? 1.838 11.031 6.820 1.00 87.25 220 TRP A N 1
ATOM 1724 C CA . TRP A 1 220 ? 3.216 11.528 6.880 1.00 87.25 220 TRP A CA 1
ATOM 1725 C C . TRP A 1 220 ? 4.258 10.413 7.028 1.00 87.25 220 TRP A C 1
ATOM 1727 O O . TRP A 1 220 ? 5.359 10.474 6.466 1.00 87.25 220 TRP A O 1
ATOM 1737 N N . TYR A 1 221 ? 3.910 9.375 7.786 1.00 86.06 221 TYR A N 1
ATOM 1738 C CA . TYR A 1 221 ? 4.690 8.153 7.898 1.00 86.06 221 TYR A CA 1
ATOM 1739 C C . TYR A 1 221 ? 4.744 7.410 6.561 1.00 86.06 221 TYR A C 1
ATOM 1741 O O . TYR A 1 221 ? 5.825 7.065 6.100 1.00 86.06 221 TYR A O 1
ATOM 1749 N N . SER A 1 222 ? 3.614 7.239 5.879 1.00 81.50 222 SER A N 1
ATOM 1750 C CA . SER A 1 222 ? 3.561 6.529 4.597 1.00 81.50 222 SER A CA 1
ATOM 1751 C C . SER A 1 222 ? 4.295 7.265 3.470 1.00 81.50 222 SER A C 1
ATOM 1753 O O . SER A 1 222 ? 5.000 6.643 2.680 1.00 81.50 222 SER A O 1
ATOM 1755 N N . LEU A 1 223 ? 4.213 8.600 3.433 1.00 80.38 223 LEU A N 1
ATOM 1756 C CA . LEU A 1 223 ? 4.945 9.440 2.477 1.00 80.38 223 LEU A CA 1
ATOM 1757 C C . LEU A 1 223 ? 6.465 9.343 2.643 1.00 80.38 223 LEU A C 1
ATOM 1759 O O . LEU A 1 223 ? 7.195 9.590 1.692 1.00 80.38 223 LEU A O 1
ATOM 1763 N N . SER A 1 224 ? 6.955 8.955 3.824 1.00 78.19 224 SER A N 1
ATOM 1764 C CA . SER A 1 224 ? 8.392 8.754 4.066 1.00 78.19 224 SER A CA 1
ATOM 1765 C C . SER A 1 224 ? 9.006 7.627 3.238 1.00 78.19 224 SER A C 1
ATOM 1767 O O . SER A 1 224 ? 10.223 7.545 3.103 1.00 78.19 224 SER A O 1
ATOM 1769 N N . TYR A 1 225 ? 8.157 6.747 2.713 1.00 67.88 225 TYR A N 1
ATOM 1770 C CA . TYR A 1 225 ? 8.550 5.583 1.941 1.00 67.88 225 TYR A CA 1
ATOM 1771 C C . TYR A 1 225 ? 8.563 5.827 0.439 1.00 67.88 225 TYR A C 1
ATOM 1773 O O . TYR A 1 225 ? 9.121 5.021 -0.302 1.00 67.88 225 TYR A O 1
ATOM 1781 N N . ILE A 1 226 ? 7.936 6.914 -0.011 1.00 70.44 226 ILE A N 1
ATOM 1782 C CA . ILE A 1 226 ? 7.889 7.283 -1.418 1.00 70.44 226 ILE A CA 1
ATOM 1783 C C . ILE A 1 226 ? 8.935 8.386 -1.627 1.00 70.44 226 ILE A C 1
ATOM 1785 O O . ILE A 1 226 ? 8.826 9.448 -1.004 1.00 70.44 226 ILE A O 1
ATOM 1789 N N . PRO A 1 227 ? 9.953 8.166 -2.477 1.00 66.00 227 PRO A N 1
ATOM 1790 C CA . PRO A 1 227 ? 10.968 9.181 -2.734 1.00 66.00 227 PRO A CA 1
ATOM 1791 C C . PRO A 1 227 ? 10.309 10.454 -3.284 1.00 66.00 227 PRO A C 1
ATOM 1793 O O . PRO A 1 227 ? 9.360 10.373 -4.064 1.00 66.00 227 PRO A O 1
ATOM 1796 N N . PHE A 1 228 ? 10.790 11.624 -2.854 1.00 67.94 228 PHE A N 1
ATOM 1797 C CA . PHE A 1 228 ? 10.280 12.958 -3.222 1.00 67.94 228 PHE A CA 1
ATOM 1798 C C . PHE A 1 228 ? 8.842 13.294 -2.778 1.00 67.94 228 PHE A C 1
ATOM 1800 O O . PHE A 1 228 ? 8.394 14.425 -2.967 1.00 67.94 228 PHE A O 1
ATOM 1807 N N . ALA A 1 229 ? 8.100 12.368 -2.160 1.00 71.19 229 ALA A N 1
ATOM 1808 C CA . ALA A 1 229 ? 6.699 12.607 -1.810 1.00 71.19 229 ALA A CA 1
ATOM 1809 C C . ALA A 1 229 ? 6.529 13.596 -0.646 1.00 71.19 229 ALA A C 1
ATOM 1811 O O . ALA A 1 229 ? 5.646 14.450 -0.692 1.00 71.19 229 ALA A O 1
ATOM 1812 N N . ARG A 1 230 ? 7.392 13.526 0.379 1.00 74.06 230 ARG A N 1
ATOM 1813 C CA . ARG A 1 230 ? 7.402 14.514 1.475 1.00 74.06 230 ARG A CA 1
ATOM 1814 C C . ARG A 1 230 ? 7.735 15.916 0.965 1.00 74.06 230 ARG A C 1
ATOM 1816 O O . ARG A 1 230 ? 7.042 16.864 1.325 1.00 74.06 230 ARG A O 1
ATOM 1823 N N . ASP A 1 231 ? 8.729 16.027 0.088 1.00 71.44 231 ASP A N 1
ATOM 1824 C CA . ASP A 1 231 ? 9.162 17.308 -0.477 1.00 71.44 231 ASP A CA 1
ATOM 1825 C C . ASP A 1 231 ? 8.080 17.933 -1.361 1.00 71.44 231 ASP A C 1
ATOM 1827 O O . ASP A 1 231 ? 7.848 19.138 -1.294 1.00 71.44 231 ASP A O 1
ATOM 1831 N N . ALA A 1 232 ? 7.376 17.120 -2.156 1.00 69.50 232 ALA A N 1
ATOM 1832 C CA . ALA A 1 232 ? 6.251 17.577 -2.968 1.00 69.50 232 ALA A CA 1
ATOM 1833 C C . ALA A 1 232 ? 5.108 18.134 -2.106 1.00 69.50 232 ALA A C 1
ATOM 1835 O O . ALA A 1 232 ? 4.558 19.189 -2.418 1.00 69.50 232 ALA A O 1
ATOM 1836 N N . VAL A 1 233 ? 4.780 17.458 -1.000 1.00 79.31 233 VAL A N 1
ATOM 1837 C CA . VAL A 1 233 ? 3.752 17.922 -0.060 1.00 79.31 233 VAL A CA 1
ATOM 1838 C C . VAL A 1 233 ? 4.176 19.225 0.615 1.00 79.31 233 VAL A C 1
ATOM 1840 O O . VAL A 1 233 ? 3.398 20.174 0.614 1.00 79.31 233 VAL A O 1
ATOM 1843 N N . ILE A 1 234 ? 5.408 19.310 1.130 1.00 78.88 234 ILE A N 1
ATOM 1844 C CA . ILE A 1 234 ? 5.926 20.539 1.753 1.00 78.88 234 ILE A CA 1
ATOM 1845 C C . ILE A 1 234 ? 5.870 21.708 0.763 1.00 78.88 234 ILE A C 1
ATOM 1847 O O . ILE A 1 234 ? 5.324 22.752 1.101 1.00 78.88 234 ILE A O 1
ATOM 1851 N N . LYS A 1 235 ? 6.346 21.520 -0.476 1.00 72.94 235 LYS A N 1
ATOM 1852 C CA . LYS A 1 235 ? 6.305 22.559 -1.520 1.00 72.94 235 LYS A CA 1
ATOM 1853 C C . LYS A 1 235 ? 4.884 23.006 -1.852 1.00 72.94 235 LYS A C 1
ATOM 1855 O O . LYS A 1 235 ? 4.655 24.197 -2.022 1.00 72.94 235 LYS A O 1
ATOM 1860 N N . CYS A 1 236 ? 3.935 22.073 -1.919 1.00 71.06 236 CYS A N 1
ATOM 1861 C CA . CYS A 1 236 ? 2.530 22.398 -2.156 1.00 71.06 236 CYS A CA 1
ATOM 1862 C C . CYS A 1 236 ? 1.957 23.267 -1.029 1.00 71.06 236 CYS A C 1
ATOM 1864 O O . CYS A 1 236 ? 1.298 24.260 -1.307 1.00 71.06 236 CYS A O 1
ATOM 1866 N N . PHE A 1 237 ? 2.228 22.924 0.234 1.00 75.12 237 PHE A N 1
ATOM 1867 C CA . PHE A 1 237 ? 1.760 23.719 1.371 1.00 75.12 237 PHE A CA 1
ATOM 1868 C C . PHE A 1 237 ? 2.449 25.084 1.452 1.00 75.12 237 PHE A C 1
ATOM 1870 O O . PHE A 1 237 ? 1.771 26.072 1.714 1.00 75.12 237 PHE A O 1
ATOM 1877 N N . SER A 1 238 ? 3.758 25.161 1.187 1.00 73.06 238 SER A N 1
ATOM 1878 C CA . SER A 1 238 ? 4.490 26.432 1.132 1.00 73.06 238 SER A CA 1
ATOM 1879 C C . SER A 1 238 ? 3.954 27.351 0.032 1.00 73.06 238 SER A C 1
ATOM 1881 O O . SER A 1 238 ? 3.701 28.514 0.303 1.00 73.06 238 SER A O 1
ATOM 1883 N N . SER A 1 239 ? 3.670 26.819 -1.161 1.00 69.56 239 SER A N 1
ATOM 1884 C CA . SER A 1 239 ? 3.096 27.588 -2.276 1.00 69.56 239 SER A CA 1
ATOM 1885 C C . SER A 1 239 ? 1.640 28.022 -2.061 1.00 69.56 239 SER A C 1
ATOM 1887 O O . SER A 1 239 ? 1.170 28.880 -2.796 1.00 69.56 239 SER A O 1
ATOM 1889 N N . CYS A 1 240 ? 0.900 27.407 -1.132 1.00 61.88 240 CYS A N 1
ATOM 1890 C CA . CYS A 1 240 ? -0.455 27.838 -0.763 1.00 61.88 240 CYS A CA 1
ATOM 1891 C C . CYS A 1 240 ? -0.474 28.847 0.396 1.00 61.88 240 CYS A C 1
ATOM 1893 O O . CYS A 1 240 ? -1.534 29.388 0.705 1.00 61.88 240 CYS A O 1
ATOM 1895 N N . LEU A 1 241 ? 0.656 29.016 1.089 1.00 67.81 241 LEU A N 1
ATOM 1896 C CA . LEU A 1 241 ? 0.837 29.981 2.177 1.00 67.81 241 LEU A CA 1
ATOM 1897 C C . LEU A 1 241 ? 1.487 31.290 1.695 1.00 67.81 241 LEU A C 1
ATOM 1899 O O . LEU A 1 241 ? 1.406 32.285 2.414 1.00 67.81 241 LEU A O 1
ATOM 1903 N N . GLU A 1 242 ? 2.114 31.266 0.516 1.00 49.47 242 GLU A N 1
ATOM 1904 C CA . GLU A 1 242 ? 2.526 32.433 -0.283 1.00 49.47 242 GLU A CA 1
ATOM 1905 C C . GLU A 1 242 ? 1.358 32.971 -1.122 1.00 49.47 242 GLU A C 1
ATOM 1907 O O . GLU A 1 242 ? 1.245 34.215 -1.220 1.00 49.47 242 GLU A O 1
#

InterPro domains:
  IPR005336 Mitochondrial pyruvate carrier [PF03650] (7-88)
  IPR007305 Vesicle transport protein, Got1/SFT2-like [PF04178] (118-227)
  IPR011691 Vesicle transport protein SFT2 [PTHR23137] (85-241)

Secondary structure (DSSP, 8-state):
---SSSSSHHHHHTTHHHHHHHHHTTS-GGG--HHHHHHHHHHHHHHHHHHHHSSS--HHHHHHHHHHHHHHHHHHHHHHHHHHHHHHHHHTS-SS-HHHHHHHHHHTTSS-HHHHHHHHHHHHHHHHHHHHHHHHHTTSTTHHHHHHHHHHHHHHHHHHHHHHHH-HHHHHHHTTSHHHHHHHHHHHHHHHHHHHHHHTS--HHHHHHHHHHHHHHHHHHHHTTSTTHHHHHHHHHHHHH-

Organism: Dromaius novaehollandiae (NCBI:txid8790)

Sequence (242 aa):
MAEGKKHFWGPVANWGLPIAAINDMNKSPEIISGRMTFALCCYSLTFMRFAYKVQPRNWLLFACHFTNEVAQLIQGGRLIKYRMEKLRRVLSGQDDEEQGLTAQVLDASTLSFGTRVKWFAICFIAGIVCSILGTALLWLPKGIKLFAVFYTLGNIAALASTCFLMGPLKQLKAMFEPTRLIATVVMLLSLILTLCAVFWWGKKGLALLFCILQFLAMTWYSLSYIPFARDAVIKCFSSCLE

pLDDT: mean 75.37, std 13.37, range [36.66, 92.44]

Foldseek 3Di:
DPDDPPPPVPLVVLLVLLVVLVVCVVDDLVVDDPVVLVVLLVVLVVQLVVQCPDPVRNVSSNVSSVSNNVSSVVSNVVNVVVVVVVVVVVVVDDPPCVPPVVLVVVLVVPPHLVNLVVQLVVQQVQLLVLQVVLLVLLPPDVSLVSNVVSNVVSVVSNLVSLCSNQHDVVSVVLCPDPVLVVLNVLLVVLSVQLNCCVPPVVPSVSNVVSSVSNSVSSVCNSLVSPPCSNVVVVVVVVVVVD

Radius of gyration: 28.11 Å; chains: 1; bounding box: 62×64×84 Å